Protein AF-A0A6C0B9Y9-F1 (afdb_monomer_lite)

Structure (mmCIF, N/CA/C/O backbone):
data_AF-A0A6C0B9Y9-F1
#
_entry.id   AF-A0A6C0B9Y9-F1
#
loop_
_atom_site.group_PDB
_atom_site.id
_atom_site.type_symbol
_atom_site.label_atom_id
_atom_site.label_alt_id
_atom_site.label_comp_id
_atom_site.label_asym_id
_atom_site.label_entity_id
_atom_site.label_seq_id
_atom_site.pdbx_PDB_ins_code
_atom_site.Cartn_x
_atom_site.Cartn_y
_atom_site.Cartn_z
_atom_site.occupancy
_atom_site.B_iso_or_equiv
_atom_site.auth_seq_id
_atom_site.auth_comp_id
_atom_site.auth_asym_id
_atom_site.auth_atom_id
_atom_site.pdbx_PDB_model_num
ATOM 1 N N . MET A 1 1 ? 3.090 -4.759 -43.977 1.00 46.44 1 MET A N 1
ATOM 2 C CA . MET A 1 1 ? 3.118 -3.552 -43.111 1.00 46.44 1 MET A CA 1
ATOM 3 C C . MET A 1 1 ? 1.742 -3.167 -42.553 1.00 46.44 1 MET A C 1
ATOM 5 O O . MET A 1 1 ? 1.662 -2.972 -41.352 1.00 46.44 1 MET A O 1
ATOM 9 N N . LYS A 1 2 ? 0.651 -3.120 -43.343 1.00 38.59 2 LYS A N 1
ATOM 10 C CA . LYS A 1 2 ? -0.699 -2.761 -42.833 1.00 38.59 2 LYS A CA 1
ATOM 11 C C . LYS A 1 2 ? -1.277 -3.716 -41.767 1.00 38.59 2 LYS A C 1
ATOM 13 O O . LYS A 1 2 ? -1.860 -3.241 -40.804 1.00 38.59 2 LYS A O 1
ATOM 18 N N . GLN A 1 3 ? -1.064 -5.030 -41.892 1.00 36.31 3 GLN A N 1
ATOM 19 C CA . GLN A 1 3 ? -1.539 -6.021 -40.906 1.00 36.31 3 GLN A CA 1
ATOM 20 C C . GLN A 1 3 ? -0.874 -5.873 -39.526 1.00 36.31 3 GLN A C 1
ATOM 22 O O . GLN A 1 3 ? -1.563 -5.938 -38.517 1.00 36.31 3 GLN A O 1
ATOM 27 N N . ASN A 1 4 ? 0.436 -5.592 -39.479 1.00 40.12 4 ASN A N 1
ATOM 28 C CA . ASN A 1 4 ? 1.151 -5.373 -38.214 1.00 40.12 4 ASN A CA 1
ATOM 29 C C . ASN A 1 4 ? 0.675 -4.109 -37.486 1.00 40.12 4 ASN A C 1
ATOM 31 O O . ASN A 1 4 ? 0.558 -4.128 -36.270 1.00 40.12 4 ASN A O 1
ATOM 35 N N . ASN A 1 5 ? 0.366 -3.030 -38.213 1.00 52.06 5 ASN A N 1
ATOM 36 C CA . ASN A 1 5 ? -0.124 -1.796 -37.589 1.00 52.06 5 ASN A CA 1
ATOM 37 C C . ASN A 1 5 ? -1.531 -1.949 -36.997 1.00 52.06 5 ASN A C 1
ATOM 39 O O . ASN A 1 5 ? -1.794 -1.372 -35.947 1.00 52.06 5 ASN A O 1
ATOM 43 N N . ASN A 1 6 ? -2.414 -2.730 -37.629 1.00 56.69 6 ASN A N 1
ATOM 44 C CA . ASN A 1 6 ? -3.740 -3.007 -37.068 1.00 56.69 6 ASN A CA 1
ATOM 45 C C . ASN A 1 6 ? -3.656 -3.875 -35.808 1.00 56.69 6 ASN A C 1
ATOM 47 O O . ASN A 1 6 ? -4.303 -3.549 -34.823 1.00 56.69 6 ASN A O 1
ATOM 51 N N . LEU A 1 7 ? -2.797 -4.902 -35.810 1.00 50.31 7 LEU A N 1
ATOM 52 C CA . LEU A 1 7 ? -2.559 -5.749 -34.635 1.00 50.31 7 LEU A CA 1
ATOM 53 C C . LEU A 1 7 ? -1.962 -4.961 -33.458 1.00 50.31 7 LEU A C 1
ATOM 55 O O . LEU A 1 7 ? -2.333 -5.192 -32.314 1.00 50.31 7 LEU A O 1
ATOM 59 N N . ILE A 1 8 ? -1.060 -4.010 -33.732 1.00 59.19 8 ILE A N 1
ATOM 60 C CA . ILE A 1 8 ? -0.499 -3.121 -32.704 1.00 59.19 8 ILE A CA 1
ATOM 61 C C . ILE A 1 8 ? -1.584 -2.191 -32.143 1.00 59.19 8 ILE A C 1
ATOM 63 O O . ILE A 1 8 ? -1.677 -2.039 -30.933 1.00 59.19 8 ILE A O 1
ATOM 67 N N . LEU A 1 9 ? -2.429 -1.597 -32.991 1.00 68.88 9 LEU A N 1
ATOM 68 C CA . LEU A 1 9 ? -3.513 -0.712 -32.544 1.00 68.88 9 LEU A CA 1
ATOM 69 C C . LEU A 1 9 ? -4.595 -1.449 -31.738 1.00 68.88 9 LEU A C 1
ATOM 71 O O . LEU A 1 9 ? -5.119 -0.881 -30.782 1.00 68.88 9 LEU A O 1
ATOM 75 N N . GLU A 1 10 ? -4.917 -2.693 -32.103 1.00 69.56 10 GLU A N 1
ATOM 76 C CA . GLU A 1 10 ? -5.816 -3.556 -31.327 1.00 69.56 10 GLU A CA 1
ATOM 77 C C . GLU A 1 10 ? -5.219 -3.909 -29.964 1.00 69.56 10 GLU A C 1
ATOM 79 O O . GLU A 1 10 ? -5.894 -3.743 -28.952 1.00 69.56 10 GLU A O 1
ATOM 84 N N . ASP A 1 11 ? -3.946 -4.311 -29.907 1.00 70.06 11 ASP A N 1
ATOM 85 C CA . ASP A 1 11 ? -3.265 -4.620 -28.643 1.00 70.06 11 ASP A CA 1
ATOM 86 C C . ASP A 1 11 ? -3.161 -3.387 -27.730 1.00 70.06 11 ASP A C 1
ATOM 88 O O . ASP A 1 11 ? -3.379 -3.473 -26.521 1.00 70.06 11 ASP A O 1
ATOM 92 N N . GLU A 1 12 ? -2.878 -2.208 -28.289 1.00 79.44 12 GLU A N 1
ATOM 93 C CA . GLU A 1 12 ? -2.824 -0.970 -27.511 1.00 79.44 12 GLU A CA 1
ATOM 94 C C . GLU A 1 12 ? -4.194 -0.545 -26.985 1.00 79.44 12 GLU A C 1
ATOM 96 O O . GLU A 1 12 ? -4.280 -0.120 -25.833 1.00 79.44 12 GLU A O 1
ATOM 101 N N . TYR A 1 13 ? -5.258 -0.689 -27.782 1.00 81.31 13 TYR A N 1
ATOM 102 C CA . TYR A 1 13 ? -6.621 -0.419 -27.331 1.00 81.31 13 TYR A CA 1
ATOM 103 C C . TYR A 1 13 ? -7.064 -1.410 -26.255 1.00 81.31 13 TYR A C 1
ATOM 105 O O . TYR A 1 13 ? -7.607 -1.013 -25.220 1.00 81.31 13 TYR A O 1
ATOM 113 N N . GLU A 1 14 ? -6.815 -2.703 -26.460 1.00 75.00 14 GLU A N 1
ATOM 114 C CA . GLU A 1 14 ? -7.195 -3.739 -25.505 1.00 75.00 14 GLU A CA 1
ATOM 115 C C . GLU A 1 14 ? -6.500 -3.534 -24.167 1.00 75.00 14 GLU A C 1
ATOM 117 O O . GLU A 1 14 ? -7.151 -3.512 -23.116 1.00 75.00 14 GLU A O 1
ATOM 122 N N . ASN A 1 15 ? -5.210 -3.223 -24.213 1.00 75.75 15 ASN A N 1
ATOM 123 C CA . ASN A 1 15 ? -4.443 -2.931 -23.021 1.00 75.75 15 ASN A CA 1
ATOM 124 C C . ASN A 1 15 ? -4.579 -1.481 -22.555 1.00 75.75 15 ASN A C 1
ATOM 126 O O . ASN A 1 15 ? -3.917 -1.124 -21.599 1.00 75.75 15 ASN A O 1
ATOM 130 N N . PHE A 1 16 ? -5.411 -0.620 -23.134 1.00 83.38 16 PHE A N 1
ATOM 131 C CA . PHE A 1 16 ? -5.501 0.767 -22.679 1.00 83.38 16 PHE A CA 1
ATOM 132 C C . PHE A 1 16 ? -6.160 0.887 -21.289 1.00 83.38 16 PHE A C 1
ATOM 134 O O . PHE A 1 16 ? -7.351 0.599 -21.115 1.00 83.38 16 PHE A O 1
ATOM 141 N N . ASP A 1 17 ? -5.406 1.361 -20.290 1.00 78.94 17 ASP A N 1
ATOM 142 C CA . ASP A 1 17 ? -5.898 1.679 -18.944 1.00 78.94 17 ASP A CA 1
ATOM 143 C C . ASP A 1 17 ? -6.570 3.059 -18.916 1.00 78.94 17 ASP A C 1
ATOM 145 O O . ASP A 1 17 ? -6.088 4.043 -18.349 1.00 78.94 17 ASP A O 1
ATOM 149 N N . TRP A 1 18 ? -7.718 3.119 -19.580 1.00 84.94 18 TRP A N 1
ATOM 150 C CA . TRP A 1 18 ? -8.498 4.334 -19.784 1.00 84.94 18 TRP A CA 1
ATOM 151 C C . TRP A 1 18 ? -8.949 5.022 -18.490 1.00 84.94 18 TRP A C 1
ATOM 153 O O . TRP A 1 18 ? -9.020 6.247 -18.441 1.00 84.94 18 TRP A O 1
ATOM 163 N N . ASN A 1 19 ? -9.229 4.252 -17.433 1.00 76.25 19 ASN A N 1
ATOM 164 C CA . ASN A 1 19 ? -9.606 4.812 -16.135 1.00 76.25 19 ASN A CA 1
ATOM 165 C C . ASN A 1 19 ? -8.453 5.636 -15.569 1.00 76.25 19 ASN A C 1
ATOM 167 O O . ASN A 1 19 ? -8.661 6.734 -15.060 1.00 76.25 19 ASN A O 1
ATOM 171 N N . TYR A 1 20 ? -7.230 5.116 -15.686 1.00 75.69 20 TYR A N 1
ATOM 172 C CA . TYR A 1 20 ? -6.057 5.844 -15.245 1.00 75.69 20 TYR A CA 1
ATOM 173 C C . TYR A 1 20 ? -5.785 7.060 -16.127 1.00 75.69 20 TYR A C 1
ATOM 175 O O . TYR A 1 20 ? -5.494 8.131 -15.612 1.00 75.69 20 TYR A O 1
ATOM 183 N N . TYR A 1 21 ? -5.977 6.924 -17.440 1.00 84.88 21 TYR A N 1
ATOM 184 C CA . TYR A 1 21 ? -5.868 8.042 -18.372 1.00 84.88 21 TYR A CA 1
ATOM 185 C C . TYR A 1 21 ? -6.771 9.226 -18.007 1.00 84.88 21 TYR A C 1
ATOM 187 O O . TYR A 1 21 ? -6.296 10.358 -17.949 1.00 84.88 21 TYR A O 1
ATOM 195 N N . ILE A 1 22 ? -8.050 8.973 -17.717 1.00 84.25 22 ILE A N 1
ATOM 196 C CA . ILE A 1 22 ? -9.000 10.025 -17.330 1.00 84.25 22 ILE A CA 1
ATOM 197 C C . ILE A 1 22 ? -8.629 10.627 -15.972 1.00 84.25 22 ILE A C 1
ATOM 199 O O . ILE A 1 22 ? -8.600 11.846 -15.840 1.00 84.25 22 ILE A O 1
ATOM 203 N N . ASN A 1 23 ? -8.318 9.791 -14.978 1.00 73.94 23 ASN A N 1
ATOM 204 C CA . ASN A 1 23 ? -8.024 10.260 -13.621 1.00 73.94 23 ASN A CA 1
ATOM 205 C C . ASN A 1 23 ? -6.690 11.014 -13.527 1.00 73.94 23 ASN A C 1
ATOM 207 O O . ASN A 1 23 ? -6.535 11.892 -12.688 1.00 73.94 23 ASN A O 1
ATOM 211 N N . TYR A 1 24 ? -5.713 10.666 -14.367 1.00 79.00 24 TYR A N 1
ATOM 212 C CA . TYR A 1 24 ? -4.419 11.344 -14.402 1.00 79.00 24 TYR A CA 1
ATOM 213 C C . TYR A 1 24 ? -4.537 12.752 -14.999 1.00 79.00 24 TYR A C 1
ATOM 215 O O . TYR A 1 24 ? -3.861 13.684 -14.562 1.00 79.00 24 TYR A O 1
ATOM 223 N N . TYR A 1 25 ? -5.399 12.921 -16.002 1.00 83.69 25 TYR A N 1
ATOM 224 C CA . TYR A 1 25 ? -5.599 14.190 -16.684 1.00 83.69 25 TYR A CA 1
ATOM 225 C C . TYR A 1 25 ? -6.927 14.838 -16.277 1.00 83.69 25 TYR A C 1
ATOM 227 O O . TYR A 1 25 ? -7.951 14.663 -16.935 1.00 83.69 25 TYR A O 1
ATOM 235 N N . ASN A 1 26 ? -6.886 15.663 -15.227 1.00 77.75 26 ASN A N 1
ATOM 236 C CA . ASN A 1 26 ? -8.058 16.332 -14.638 1.00 77.75 26 ASN A CA 1
ATOM 237 C C . ASN A 1 26 ? -8.887 17.195 -15.613 1.00 77.75 26 ASN A C 1
ATOM 239 O O . ASN A 1 26 ? -10.005 17.588 -15.286 1.00 77.75 26 ASN A O 1
ATOM 243 N N . ASP A 1 27 ? -8.361 17.548 -16.789 1.00 83.19 27 ASP A N 1
ATOM 244 C CA . ASP A 1 27 ? -9.123 18.258 -17.820 1.00 83.19 27 ASP A CA 1
ATOM 245 C C . ASP A 1 27 ? -10.054 17.337 -18.625 1.00 83.19 27 ASP A C 1
ATOM 247 O O . ASP A 1 27 ? -10.984 17.827 -19.263 1.00 83.19 27 ASP A O 1
ATOM 251 N N . LEU A 1 28 ? -9.833 16.020 -18.599 1.00 83.19 28 LEU A N 1
ATOM 252 C CA . LEU A 1 28 ? -10.626 15.047 -19.354 1.00 83.19 28 LEU A CA 1
ATOM 253 C C . LEU A 1 28 ? -11.964 14.745 -18.690 1.00 83.19 28 LEU A C 1
ATOM 255 O O . LEU A 1 28 ? -12.968 14.622 -19.389 1.00 83.19 28 LEU A O 1
ATOM 259 N N . SER A 1 29 ? -12.005 14.717 -17.356 1.00 69.62 29 SER A N 1
ATOM 260 C CA . SER A 1 29 ? -13.254 14.562 -16.600 1.00 69.62 29 SER A CA 1
ATOM 261 C C . SER A 1 29 ? -14.239 15.709 -16.857 1.00 69.62 29 SER A C 1
ATOM 263 O O . SER A 1 29 ? -15.446 15.508 -16.798 1.00 69.62 29 SER A O 1
ATOM 265 N N . LYS A 1 30 ? -13.736 16.896 -17.225 1.00 69.25 30 LYS A N 1
ATOM 266 C CA . LYS A 1 30 ? -14.544 18.073 -17.591 1.00 69.25 30 LYS A CA 1
ATOM 267 C C . LYS A 1 30 ? -15.066 18.050 -19.033 1.00 69.25 30 LYS A C 1
ATOM 269 O O . LYS A 1 30 ? -15.842 18.926 -19.399 1.00 69.25 30 LYS A O 1
ATOM 274 N N . LYS A 1 31 ? -14.614 17.100 -19.859 1.00 72.88 31 LYS A N 1
ATOM 275 C CA . LYS A 1 31 ? -14.947 16.984 -21.291 1.00 72.88 31 LYS A CA 1
ATOM 276 C C . LYS A 1 31 ? -15.906 15.820 -21.591 1.00 72.88 31 LYS A C 1
ATOM 278 O O . LYS A 1 31 ? -15.940 15.363 -22.729 1.00 72.88 31 LYS A O 1
ATOM 283 N N . ASP A 1 32 ? -16.624 15.307 -20.587 1.00 75.44 32 ASP A N 1
ATOM 284 C CA . ASP A 1 32 ? -17.490 14.114 -20.691 1.00 75.44 32 ASP A CA 1
ATOM 285 C C . ASP A 1 32 ? -16.779 12.854 -21.228 1.00 75.44 32 ASP A C 1
ATOM 287 O O . ASP A 1 32 ? -17.395 11.935 -21.765 1.00 75.44 32 ASP A O 1
ATOM 291 N N . ILE A 1 33 ? -15.458 12.766 -21.052 1.00 82.62 33 ILE A N 1
ATOM 292 C CA . ILE A 1 33 ? -14.703 11.550 -21.356 1.00 82.62 33 ILE A CA 1
ATOM 293 C C . ILE A 1 33 ? -14.839 10.631 -20.145 1.00 82.62 33 ILE A C 1
ATOM 295 O O . ILE A 1 33 ? -14.174 10.837 -19.131 1.00 82.62 33 ILE A O 1
ATOM 299 N N . CYS A 1 34 ? -15.731 9.646 -20.234 1.00 80.81 34 CYS A N 1
ATOM 300 C CA . CYS A 1 34 ? -16.147 8.834 -19.088 1.00 80.81 34 CYS A CA 1
ATOM 301 C C . CYS A 1 34 ? -16.066 7.315 -19.314 1.00 80.81 34 CYS A C 1
ATOM 303 O O . CYS A 1 34 ? -16.367 6.551 -18.394 1.00 80.81 34 CYS A O 1
ATOM 305 N N . ASP A 1 35 ? -15.620 6.867 -20.491 1.00 84.00 35 ASP A N 1
ATOM 306 C CA . ASP A 1 35 ? -15.505 5.448 -20.838 1.00 84.00 35 ASP A CA 1
ATOM 307 C C . ASP A 1 35 ? -14.226 5.130 -21.641 1.00 84.00 35 ASP A C 1
ATOM 309 O O . ASP A 1 35 ? -13.494 6.017 -22.089 1.00 84.00 35 ASP A O 1
ATOM 313 N N . LYS A 1 36 ? -13.939 3.830 -21.818 1.00 87.00 36 LYS A N 1
ATOM 314 C CA . LYS A 1 36 ? -12.731 3.341 -22.508 1.00 87.00 36 LYS A CA 1
ATOM 315 C C . LYS A 1 36 ? -12.624 3.837 -23.939 1.00 87.00 36 LYS A C 1
ATOM 317 O O . LYS A 1 36 ? -11.535 4.194 -24.386 1.00 87.00 36 LYS A O 1
ATOM 322 N N . TYR A 1 37 ? -13.740 3.830 -24.655 1.00 86.88 37 TYR A N 1
ATOM 323 C CA . TYR A 1 37 ? -13.775 4.173 -26.061 1.00 86.88 37 TYR A CA 1
ATOM 324 C C . TYR A 1 37 ? -13.554 5.674 -26.245 1.00 86.88 37 TYR A C 1
ATOM 326 O O . TYR A 1 37 ? -12.665 6.069 -26.999 1.00 86.88 37 TYR A O 1
ATOM 334 N N . THR A 1 38 ? -14.287 6.516 -25.516 1.00 88.12 38 THR A N 1
ATOM 335 C CA . THR A 1 38 ? -14.137 7.977 -25.582 1.00 88.12 38 THR A CA 1
ATOM 336 C C . THR A 1 38 ? -12.747 8.423 -25.127 1.00 88.12 38 THR A C 1
ATOM 338 O O . THR A 1 38 ? -12.121 9.253 -25.792 1.00 88.12 38 THR A O 1
ATOM 341 N N . ALA A 1 39 ? -12.195 7.802 -24.082 1.00 89.31 39 ALA A N 1
ATOM 342 C CA . ALA A 1 39 ? -10.825 8.043 -23.633 1.00 89.31 39 ALA A CA 1
ATOM 343 C C . ALA A 1 39 ? -9.779 7.640 -24.679 1.00 89.31 39 ALA A C 1
ATOM 34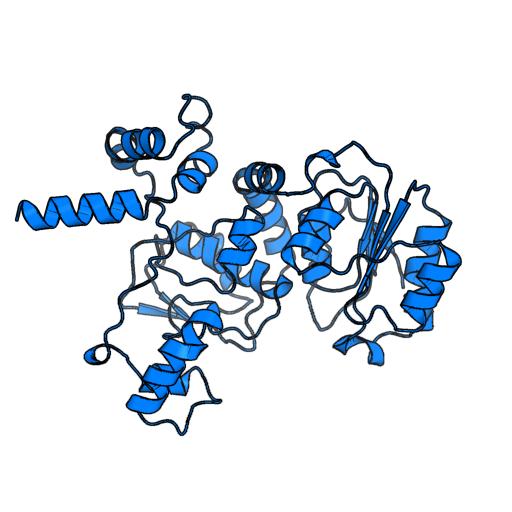5 O O . ALA A 1 39 ? -8.817 8.375 -24.907 1.00 89.31 39 ALA A O 1
ATOM 346 N N . TRP A 1 40 ? -9.973 6.502 -25.348 1.00 92.38 40 TRP A N 1
ATOM 347 C CA . TRP A 1 40 ? -9.063 6.038 -26.392 1.00 92.38 40 TRP A CA 1
ATOM 348 C C . TRP A 1 40 ? -9.098 6.955 -27.610 1.00 92.38 40 TRP A C 1
ATOM 350 O O . TRP A 1 40 ? -8.056 7.341 -28.138 1.00 92.38 40 TRP A O 1
ATOM 360 N N . GLN A 1 41 ? -10.298 7.360 -28.032 1.00 90.50 41 GLN A N 1
ATOM 361 C CA . GLN A 1 41 ? -10.478 8.321 -29.117 1.00 90.50 41 GLN A CA 1
ATOM 362 C C . GLN A 1 41 ? -9.800 9.651 -28.791 1.00 90.50 41 GLN A C 1
ATOM 364 O O . GLN A 1 41 ? -9.115 10.209 -29.651 1.00 90.50 41 GLN A O 1
ATOM 369 N N . HIS A 1 42 ? -9.945 10.133 -27.553 1.00 93.19 42 HIS A N 1
ATOM 370 C CA . HIS A 1 42 ? -9.252 11.329 -27.097 1.00 93.19 42 HIS A CA 1
ATOM 371 C C . HIS A 1 42 ? -7.733 11.151 -27.159 1.00 93.19 42 HIS A C 1
ATOM 373 O O . HIS A 1 42 ? -7.054 11.969 -27.784 1.00 93.19 42 HIS A O 1
ATOM 379 N N . TRP A 1 43 ? -7.190 10.085 -26.561 1.00 92.00 43 TRP A N 1
ATOM 380 C CA . TRP A 1 43 ? -5.750 9.832 -26.572 1.00 92.00 43 TRP A CA 1
ATOM 381 C C . TRP A 1 43 ? -5.204 9.765 -28.000 1.00 92.00 43 TRP A C 1
ATOM 383 O O . TRP A 1 43 ? -4.262 10.481 -28.333 1.00 92.00 43 TRP A O 1
ATOM 393 N N . ASN A 1 44 ? -5.838 8.986 -28.874 1.00 90.44 44 ASN A N 1
ATOM 394 C CA . ASN A 1 44 ? -5.345 8.755 -30.226 1.00 90.44 44 ASN A CA 1
ATOM 395 C C . ASN A 1 44 ? -5.407 10.019 -31.110 1.00 90.44 44 ASN A C 1
ATOM 397 O O . ASN A 1 44 ? -4.511 10.265 -31.917 1.00 90.44 44 ASN A O 1
ATOM 401 N N . LYS A 1 45 ? -6.451 10.850 -30.964 1.00 90.38 45 LYS A N 1
ATOM 402 C CA . LYS A 1 45 ? -6.667 12.031 -31.825 1.00 90.38 45 LYS A CA 1
ATOM 403 C C . LYS A 1 45 ? -5.997 13.301 -31.309 1.00 90.38 45 LYS A C 1
ATOM 405 O O . LYS A 1 45 ? -5.532 14.114 -32.115 1.00 90.38 45 LYS A O 1
ATOM 410 N N . ILE A 1 46 ? -5.997 13.477 -29.991 1.00 91.12 46 ILE A N 1
ATOM 411 C CA . ILE A 1 46 ? -5.632 14.722 -29.311 1.00 91.12 46 ILE A CA 1
ATOM 412 C C . ILE A 1 46 ? -4.471 14.457 -28.356 1.00 91.12 46 ILE A C 1
ATOM 414 O O . ILE A 1 46 ? -3.398 15.029 -28.529 1.00 91.12 46 ILE A O 1
ATOM 418 N N . GLY A 1 47 ? -4.645 13.531 -27.410 1.00 88.00 47 GLY A N 1
ATOM 419 C CA . GLY A 1 47 ? -3.684 13.297 -26.334 1.00 88.00 47 GLY A CA 1
ATOM 420 C C . GLY A 1 47 ? -2.268 13.003 -26.827 1.00 88.00 47 GLY A C 1
ATOM 421 O O . GLY A 1 47 ? -1.317 13.578 -26.313 1.00 88.00 47 GLY A O 1
ATOM 422 N N . LYS A 1 48 ? -2.115 12.193 -27.877 1.00 86.69 48 LYS A N 1
ATOM 423 C CA . LYS A 1 48 ? -0.815 11.873 -28.479 1.00 86.69 48 LYS A CA 1
ATOM 424 C C . LYS A 1 48 ? -0.102 13.110 -29.035 1.00 86.69 48 LYS A C 1
ATOM 426 O O . LYS A 1 48 ? 1.114 13.210 -28.919 1.00 86.69 48 LYS A O 1
ATOM 431 N N . LYS A 1 49 ? -0.847 14.061 -29.611 1.00 89.81 49 LYS A N 1
ATOM 432 C CA . LYS A 1 49 ? -0.306 15.331 -30.133 1.00 89.81 49 LYS A CA 1
ATOM 433 C C . LYS A 1 49 ? 0.063 16.297 -29.010 1.00 89.81 49 LYS A C 1
ATOM 435 O O . LYS A 1 49 ? 1.015 17.051 -29.147 1.00 89.81 49 LYS A O 1
ATOM 440 N N . GLU A 1 50 ? -0.669 16.236 -27.904 1.00 87.50 50 GLU A N 1
ATOM 441 C CA . GLU A 1 50 ? -0.402 17.005 -26.684 1.00 87.50 50 GLU A CA 1
ATOM 442 C C . GLU A 1 50 ? 0.716 16.393 -25.817 1.00 87.50 50 GLU A C 1
ATOM 444 O O . GLU A 1 50 ? 0.999 16.899 -24.736 1.00 87.50 50 GLU A O 1
ATOM 449 N N . GLY A 1 51 ? 1.346 15.295 -26.254 1.00 82.31 51 GLY A N 1
ATOM 450 C CA . GLY A 1 51 ? 2.400 14.618 -25.493 1.00 82.31 51 GLY A CA 1
ATOM 451 C C . GLY A 1 51 ? 1.891 13.834 -24.279 1.00 82.31 51 GLY A C 1
ATOM 452 O O . GLY A 1 51 ? 2.658 13.557 -23.360 1.00 82.31 51 GLY A O 1
ATOM 453 N N . ARG A 1 52 ? 0.603 13.469 -24.249 1.00 85.50 52 ARG A N 1
ATOM 454 C CA . ARG A 1 52 ? 0.015 12.692 -23.153 1.00 85.50 52 ARG A CA 1
ATOM 455 C C . ARG A 1 52 ? 0.443 11.228 -23.189 1.00 85.50 52 ARG A C 1
ATOM 457 O O . ARG A 1 52 ? 0.486 10.599 -24.249 1.00 85.50 52 ARG A O 1
ATOM 464 N N . TYR A 1 53 ? 0.663 10.662 -22.008 1.00 78.94 53 TYR A N 1
ATOM 465 C CA . TYR A 1 53 ? 1.056 9.270 -21.836 1.00 78.94 53 TYR A CA 1
ATOM 466 C C . TYR A 1 53 ? -0.070 8.303 -22.215 1.00 78.94 53 TYR A C 1
ATOM 468 O O . TYR A 1 53 ? -1.247 8.546 -21.932 1.00 78.94 53 TYR A O 1
ATOM 476 N N . LEU A 1 54 ? 0.317 7.190 -22.844 1.00 81.62 54 LEU A N 1
ATOM 477 C CA . LEU A 1 54 ? -0.528 6.015 -23.011 1.00 81.62 54 LEU A CA 1
ATOM 478 C C . LEU A 1 54 ? -0.347 5.110 -21.796 1.00 81.62 54 LEU A C 1
ATOM 480 O O . LEU A 1 54 ? 0.758 4.643 -21.537 1.00 81.62 54 LEU A O 1
ATOM 484 N N . PHE A 1 55 ? -1.422 4.839 -21.065 1.00 75.94 55 PHE A N 1
ATOM 485 C CA . PHE A 1 55 ? -1.360 3.944 -19.914 1.00 75.94 55 PHE A CA 1
ATOM 486 C C . PHE A 1 55 ? -1.814 2.551 -20.333 1.00 75.94 55 PHE A C 1
ATOM 488 O O . PHE A 1 55 ? -2.902 2.406 -20.888 1.00 75.94 55 PHE A O 1
ATOM 495 N N . LYS A 1 56 ? -0.978 1.535 -20.093 1.00 74.56 56 LYS A N 1
ATOM 496 C CA . LYS A 1 56 ? -1.250 0.144 -20.475 1.00 74.56 56 LYS A CA 1
ATOM 497 C C . LYS A 1 56 ? -1.569 -0.724 -19.251 1.00 74.56 56 LYS A C 1
ATOM 499 O O . LYS A 1 56 ? -0.931 -0.604 -18.207 1.00 74.56 56 LYS A O 1
ATOM 504 N N . LEU A 1 57 ? -2.539 -1.622 -19.389 1.00 59.12 57 LEU A N 1
ATOM 505 C CA . LEU A 1 57 ? -2.829 -2.721 -18.484 1.00 59.12 57 LEU A CA 1
ATOM 506 C C . LEU A 1 57 ? -1.632 -3.684 -18.490 1.00 59.12 57 LEU A C 1
ATOM 508 O O . LEU A 1 57 ? -0.995 -3.864 -19.531 1.00 59.12 57 LEU A O 1
ATOM 512 N N . PRO A 1 58 ? -1.322 -4.346 -17.362 1.00 51.66 58 PRO A N 1
ATOM 513 C CA . PRO A 1 58 ? -0.298 -5.380 -17.348 1.00 51.66 58 PRO A CA 1
ATOM 514 C C . PRO A 1 58 ? -0.713 -6.534 -18.273 1.00 51.66 58 PRO A C 1
ATOM 516 O O . PRO A 1 58 ? -1.627 -7.296 -17.955 1.00 51.66 58 PRO A O 1
ATOM 519 N N . THR A 1 59 ? -0.045 -6.671 -19.417 1.00 52.16 59 THR A N 1
ATOM 520 C CA . THR A 1 59 ? -0.257 -7.782 -20.356 1.00 52.16 59 THR A CA 1
ATOM 521 C C . THR A 1 59 ? 0.183 -9.094 -19.719 1.00 52.16 59 THR A C 1
ATOM 523 O O . THR A 1 59 ? 1.310 -9.195 -19.227 1.00 52.16 59 THR A O 1
ATOM 526 N N . ARG A 1 60 ? -0.690 -10.107 -19.736 1.00 46.97 60 ARG A N 1
ATOM 527 C CA . ARG A 1 60 ? -0.473 -11.382 -19.038 1.00 46.97 60 ARG A CA 1
ATOM 528 C C . ARG A 1 60 ? 0.343 -12.426 -19.809 1.00 46.97 60 ARG A C 1
ATOM 530 O O . ARG A 1 60 ? 0.644 -13.459 -19.228 1.00 46.97 60 ARG A O 1
ATOM 537 N N . GLU A 1 61 ? 0.764 -12.181 -21.048 1.00 52.88 61 GLU A N 1
ATOM 538 C CA . GLU A 1 61 ? 1.463 -13.196 -21.849 1.00 52.88 61 GLU A CA 1
ATOM 539 C C . GLU A 1 61 ? 2.565 -12.596 -22.727 1.00 52.88 61 GLU A C 1
ATOM 541 O O . GLU A 1 61 ? 2.304 -11.731 -23.561 1.00 52.88 61 GLU A O 1
ATOM 546 N N . LYS A 1 62 ? 3.810 -13.076 -22.557 1.00 60.12 62 LYS A N 1
ATOM 547 C CA . LYS A 1 62 ? 4.855 -12.981 -23.599 1.00 60.12 62 LYS A CA 1
ATOM 548 C C . LYS A 1 62 ? 6.078 -13.890 -23.421 1.00 60.12 62 LYS A C 1
ATOM 550 O O . LYS A 1 62 ? 7.058 -13.718 -24.147 1.00 60.12 62 LYS A O 1
ATOM 555 N N . TYR A 1 63 ? 6.063 -14.838 -22.485 1.00 63.84 63 TYR A N 1
ATOM 556 C CA . TYR A 1 63 ? 7.179 -15.772 -22.333 1.00 63.84 63 TYR A CA 1
ATOM 557 C C . TYR A 1 63 ? 6.847 -17.087 -23.027 1.00 63.84 63 TYR A C 1
ATOM 559 O O . TYR A 1 63 ? 5.792 -17.673 -22.810 1.00 63.84 63 TYR A O 1
ATOM 567 N N . THR A 1 64 ? 7.767 -17.517 -23.881 1.00 78.69 64 THR A N 1
ATOM 568 C CA . THR A 1 64 ? 7.815 -18.863 -24.464 1.00 78.69 64 THR A CA 1
ATOM 569 C C . THR A 1 64 ? 8.889 -19.646 -23.721 1.00 78.69 64 THR A C 1
ATOM 571 O O . THR A 1 64 ? 9.767 -19.030 -23.106 1.00 78.69 64 THR A O 1
ATOM 574 N N . PHE A 1 65 ? 8.843 -20.976 -23.774 1.00 78.75 65 PHE A N 1
ATOM 575 C CA . PHE A 1 65 ? 9.838 -21.815 -23.104 1.00 78.75 65 PHE A CA 1
ATOM 576 C C . PHE A 1 65 ? 11.265 -21.472 -23.564 1.00 78.75 65 PHE A C 1
ATOM 578 O O . PHE A 1 65 ? 12.205 -21.415 -22.768 1.00 78.75 65 PHE A O 1
ATOM 585 N N . GLU A 1 66 ? 11.418 -21.144 -24.847 1.00 84.81 66 GLU A N 1
ATOM 586 C CA . GLU A 1 66 ? 12.678 -20.776 -25.486 1.00 84.81 66 GLU A CA 1
ATOM 587 C C . GLU A 1 66 ? 13.228 -19.447 -24.954 1.00 84.81 66 GLU A C 1
ATOM 589 O O . GLU A 1 66 ? 14.437 -19.323 -24.766 1.00 84.81 66 GLU A O 1
ATOM 594 N N . LYS A 1 67 ? 12.346 -18.477 -24.672 1.00 80.50 67 LYS A N 1
ATOM 595 C CA . LYS A 1 67 ? 12.693 -17.127 -24.185 1.00 80.50 67 LYS A CA 1
ATOM 596 C C . LYS A 1 67 ? 12.719 -17.010 -22.659 1.00 80.50 67 LYS A C 1
ATOM 598 O O . LYS A 1 67 ? 12.926 -15.916 -22.135 1.00 80.50 67 LYS A O 1
ATOM 603 N N . PHE A 1 68 ? 12.459 -18.099 -21.945 1.00 84.00 68 PHE A N 1
ATOM 604 C CA . PHE A 1 68 ? 12.501 -18.130 -20.491 1.00 84.00 68 PHE A CA 1
ATOM 605 C C . PHE A 1 68 ? 13.950 -18.201 -20.004 1.00 84.00 68 PHE A C 1
ATOM 607 O O . PHE A 1 68 ? 14.607 -19.241 -20.108 1.00 84.00 68 PHE A O 1
ATOM 614 N N . ASP A 1 69 ? 14.439 -17.086 -19.463 1.00 86.06 69 ASP A N 1
ATOM 615 C CA . ASP A 1 69 ? 15.721 -17.024 -18.766 1.00 86.06 69 ASP A CA 1
ATOM 616 C C . ASP A 1 69 ? 15.600 -17.688 -17.385 1.00 86.06 69 ASP A C 1
ATOM 618 O O . ASP A 1 69 ? 15.391 -17.048 -16.351 1.00 86.06 69 ASP A O 1
ATOM 622 N N . TRP A 1 70 ? 15.675 -19.018 -17.399 1.00 90.25 70 TRP A N 1
ATOM 623 C CA . TRP A 1 70 ? 15.536 -19.840 -16.204 1.00 90.25 70 TRP A CA 1
ATOM 624 C C . TRP A 1 70 ? 16.669 -19.607 -15.202 1.00 90.25 70 TRP A C 1
ATOM 626 O O . TRP A 1 70 ? 16.416 -19.701 -14.007 1.00 90.25 70 TRP A O 1
ATOM 636 N N . ILE A 1 71 ? 17.877 -19.261 -15.667 1.00 90.25 71 ILE A N 1
ATOM 637 C CA . ILE A 1 71 ? 19.031 -18.995 -14.798 1.00 90.25 71 ILE A CA 1
ATOM 638 C C . ILE A 1 71 ? 18.748 -17.754 -13.958 1.00 90.25 71 ILE A C 1
ATOM 640 O O . ILE A 1 71 ? 18.846 -17.810 -12.730 1.00 90.25 71 ILE A O 1
ATOM 644 N N . SER A 1 72 ? 18.326 -16.654 -14.590 1.00 87.81 72 SER A N 1
ATOM 645 C CA . SER A 1 72 ? 17.888 -15.461 -13.858 1.00 87.81 72 SER A CA 1
ATOM 646 C C . SER A 1 72 ? 16.742 -15.783 -12.906 1.00 87.81 72 SER A C 1
ATOM 648 O O . SER A 1 72 ? 16.774 -15.368 -11.748 1.00 87.81 72 SER A O 1
ATOM 650 N N . TYR A 1 73 ? 15.754 -16.567 -13.349 1.00 90.31 73 TYR A N 1
ATOM 651 C CA . TYR A 1 73 ? 14.616 -16.937 -12.511 1.00 90.31 73 TYR A CA 1
ATOM 652 C C . TYR A 1 73 ? 15.033 -17.671 -11.228 1.00 90.31 73 TYR A C 1
ATOM 654 O O . TYR A 1 73 ? 14.647 -17.232 -10.144 1.00 90.31 73 TYR A O 1
ATOM 662 N N . ILE A 1 74 ? 15.847 -18.728 -11.314 1.00 91.81 74 ILE A N 1
ATOM 663 C CA . ILE A 1 74 ? 16.301 -19.475 -10.126 1.00 91.81 74 ILE A CA 1
ATOM 664 C C . ILE A 1 74 ? 17.296 -18.672 -9.273 1.00 91.81 74 ILE A C 1
ATOM 666 O O . ILE A 1 74 ? 17.335 -18.823 -8.060 1.00 91.81 74 ILE A O 1
ATOM 670 N N . THR A 1 75 ? 18.062 -17.760 -9.881 1.00 88.62 75 THR A N 1
ATOM 671 C CA . THR A 1 75 ? 19.006 -16.887 -9.156 1.00 88.62 75 THR A CA 1
ATOM 672 C C . THR A 1 75 ? 18.279 -15.812 -8.345 1.00 88.62 75 THR A C 1
ATOM 674 O O . THR A 1 75 ? 18.772 -15.325 -7.327 1.00 88.62 75 THR A O 1
ATOM 677 N N . ILE A 1 76 ? 17.110 -15.372 -8.815 1.00 88.19 76 ILE A N 1
ATOM 678 C CA . ILE A 1 76 ? 16.272 -14.405 -8.098 1.00 88.19 76 ILE A CA 1
ATOM 679 C C . ILE A 1 76 ? 15.432 -15.103 -7.021 1.00 88.19 76 ILE A C 1
ATOM 681 O O . ILE A 1 76 ? 15.185 -14.521 -5.965 1.00 88.19 76 ILE A O 1
ATOM 685 N N . ASN A 1 77 ? 14.997 -16.332 -7.287 1.00 89.44 77 ASN A N 1
ATOM 686 C CA . ASN A 1 77 ? 14.168 -17.134 -6.397 1.00 89.44 77 ASN A CA 1
ATOM 687 C C . ASN A 1 77 ? 15.033 -18.245 -5.788 1.00 89.44 77 ASN A C 1
ATOM 689 O O . ASN A 1 77 ? 15.031 -19.370 -6.275 1.00 89.44 77 ASN A O 1
ATOM 693 N N . ASP A 1 78 ? 15.809 -17.878 -4.765 1.00 87.56 78 ASP A N 1
ATOM 694 C CA . ASP A 1 78 ? 16.818 -18.722 -4.100 1.00 87.56 78 ASP A CA 1
ATOM 695 C C . ASP A 1 78 ? 16.294 -20.089 -3.626 1.00 87.56 78 ASP A C 1
ATOM 697 O O . ASP A 1 78 ? 17.038 -21.068 -3.633 1.00 87.56 78 ASP A O 1
ATOM 701 N N . ASP A 1 79 ? 15.007 -20.185 -3.296 1.00 91.75 79 ASP A N 1
ATOM 702 C CA . ASP A 1 79 ? 14.310 -21.427 -2.964 1.00 91.75 79 ASP A CA 1
ATOM 703 C C . ASP A 1 79 ? 14.259 -22.441 -4.124 1.00 91.75 79 ASP A C 1
ATOM 705 O O . ASP A 1 79 ? 14.004 -23.623 -3.903 1.00 91.75 79 ASP A O 1
ATOM 709 N N . LEU A 1 80 ? 14.545 -22.002 -5.352 1.00 92.75 80 LEU A N 1
ATOM 710 C CA . LEU A 1 80 ? 14.484 -22.791 -6.584 1.00 92.75 80 LEU A CA 1
ATOM 711 C C . LEU A 1 80 ? 15.870 -23.093 -7.178 1.00 92.75 80 LEU A C 1
ATOM 713 O O . LEU A 1 80 ? 15.950 -23.615 -8.289 1.00 92.75 80 LEU A O 1
ATOM 717 N N . ILE A 1 81 ? 16.963 -22.769 -6.475 1.00 91.94 81 ILE A N 1
ATOM 718 C CA . ILE A 1 81 ? 18.330 -22.751 -7.035 1.00 91.94 81 ILE A CA 1
ATOM 719 C C . ILE A 1 81 ? 18.802 -24.085 -7.639 1.00 91.94 81 ILE A C 1
ATOM 721 O O . ILE A 1 81 ? 19.681 -24.099 -8.495 1.00 91.94 81 ILE A O 1
ATOM 725 N N . ASN A 1 82 ? 18.196 -25.202 -7.232 1.00 92.00 82 ASN A N 1
ATOM 726 C CA . ASN A 1 82 ? 18.551 -26.546 -7.693 1.00 92.00 82 ASN A CA 1
ATOM 727 C C . ASN A 1 82 ? 17.654 -27.076 -8.828 1.00 92.00 82 ASN A C 1
ATOM 729 O O . ASN A 1 82 ? 17.765 -28.246 -9.185 1.00 92.00 82 ASN A O 1
ATOM 733 N N . MET A 1 83 ? 16.752 -26.258 -9.381 1.00 95.81 83 MET A N 1
ATOM 734 C CA . MET A 1 83 ? 15.859 -26.678 -10.465 1.00 95.81 83 MET A CA 1
ATOM 735 C C . MET A 1 83 ? 16.552 -26.658 -11.830 1.00 95.81 83 MET A C 1
ATOM 737 O O . MET A 1 83 ? 17.272 -25.723 -12.181 1.00 95.81 83 MET A O 1
ATOM 741 N N . THR A 1 84 ? 16.253 -27.659 -12.652 1.00 95.94 84 THR A N 1
ATOM 742 C CA . THR A 1 84 ? 16.552 -27.648 -14.087 1.00 95.94 84 THR A CA 1
ATOM 743 C C . THR A 1 84 ? 15.687 -26.620 -14.823 1.00 95.94 84 THR A C 1
ATOM 745 O O . THR A 1 84 ? 14.657 -26.162 -14.328 1.00 95.94 84 THR A O 1
ATOM 748 N N . ARG A 1 85 ? 16.044 -26.296 -16.073 1.00 94.19 85 ARG A N 1
ATOM 749 C CA . ARG A 1 85 ? 15.243 -25.403 -16.933 1.00 94.19 85 ARG A CA 1
ATOM 750 C C . ARG A 1 85 ? 13.777 -25.839 -17.064 1.00 94.19 85 ARG A C 1
ATOM 752 O O . ARG A 1 85 ? 12.892 -24.986 -17.025 1.00 94.19 85 ARG A O 1
ATOM 759 N N . ASN A 1 86 ? 13.527 -27.139 -17.247 1.00 94.38 86 ASN A N 1
ATOM 760 C CA . ASN A 1 86 ? 12.173 -27.681 -17.403 1.00 94.38 86 ASN A CA 1
ATOM 761 C C . ASN A 1 86 ? 11.365 -27.513 -16.112 1.00 94.38 86 ASN A C 1
ATOM 763 O O . ASN A 1 86 ? 10.245 -27.011 -16.150 1.00 94.38 86 ASN A O 1
ATOM 767 N N . GLU A 1 87 ? 11.959 -27.860 -14.970 1.00 96.62 87 GLU A N 1
ATOM 768 C CA . GLU A 1 87 ? 11.323 -27.716 -13.657 1.00 96.62 87 GLU A CA 1
ATOM 769 C C . GLU A 1 87 ? 11.051 -26.248 -13.324 1.00 96.62 87 GLU A C 1
ATOM 771 O O . GLU A 1 87 ? 9.951 -25.909 -12.896 1.00 96.62 87 GLU A O 1
ATOM 776 N N . ALA A 1 88 ? 12.011 -25.360 -13.592 1.00 93.69 88 ALA A N 1
ATOM 777 C CA . ALA A 1 88 ? 11.869 -23.925 -13.378 1.00 93.69 88 ALA A CA 1
ATOM 778 C C . ALA A 1 88 ? 10.742 -23.320 -14.235 1.00 93.69 88 ALA A C 1
ATOM 780 O O . ALA A 1 88 ? 9.969 -22.491 -13.750 1.00 93.69 88 ALA A O 1
ATOM 781 N N . TRP A 1 89 ? 10.616 -23.745 -15.496 1.00 90.94 89 TRP A N 1
ATOM 782 C CA . TRP A 1 89 ? 9.527 -23.319 -16.378 1.00 90.94 89 TRP A CA 1
ATOM 783 C C . TRP A 1 89 ? 8.164 -23.805 -15.893 1.00 90.94 89 TRP A C 1
ATOM 785 O O . TRP A 1 89 ? 7.211 -23.023 -15.816 1.00 90.94 89 TRP A O 1
ATOM 795 N N . ASP A 1 90 ? 8.072 -25.088 -15.545 1.00 91.75 90 ASP A N 1
ATOM 796 C CA . ASP A 1 90 ? 6.842 -25.684 -15.040 1.00 91.75 90 ASP A CA 1
ATOM 797 C C . ASP A 1 90 ? 6.419 -25.040 -13.720 1.00 91.75 90 ASP A C 1
ATOM 799 O O . ASP A 1 90 ? 5.244 -24.706 -13.549 1.00 91.75 90 ASP A O 1
ATOM 803 N N . HIS A 1 91 ? 7.373 -24.792 -12.822 1.00 94.12 91 HIS A N 1
ATOM 804 C CA . HIS A 1 91 ? 7.146 -24.059 -11.585 1.00 94.12 91 HIS A CA 1
ATOM 805 C C . HIS A 1 91 ? 6.637 -22.644 -11.865 1.00 94.12 91 HIS A C 1
ATOM 807 O O . HIS A 1 91 ? 5.611 -22.232 -11.319 1.00 94.12 91 HIS A O 1
ATOM 813 N N . TRP A 1 92 ? 7.309 -21.893 -12.744 1.00 89.06 92 TRP A N 1
ATOM 814 C CA . TRP A 1 92 ? 6.910 -20.525 -13.060 1.00 89.06 92 TRP A CA 1
ATOM 815 C C . TRP A 1 92 ? 5.476 -20.457 -13.603 1.00 89.06 92 TRP A C 1
ATOM 817 O O . TRP A 1 92 ? 4.683 -19.630 -13.149 1.00 89.06 92 TRP A O 1
ATOM 827 N N . ARG A 1 93 ? 5.109 -21.367 -14.510 1.00 85.19 93 ARG A N 1
ATOM 828 C CA . ARG A 1 93 ? 3.756 -21.440 -15.079 1.00 85.19 93 ARG A CA 1
ATOM 829 C C . ARG A 1 93 ? 2.690 -21.837 -14.064 1.00 85.19 93 ARG A C 1
ATOM 831 O O . ARG A 1 93 ? 1.616 -21.242 -14.070 1.00 85.19 93 ARG A O 1
ATOM 838 N N . LYS A 1 94 ? 2.960 -22.854 -13.240 1.00 86.12 94 LYS A N 1
ATOM 839 C CA . LYS A 1 94 ? 1.979 -23.412 -12.292 1.00 86.12 94 LYS A CA 1
ATOM 840 C C . LYS A 1 94 ? 1.815 -22.547 -11.04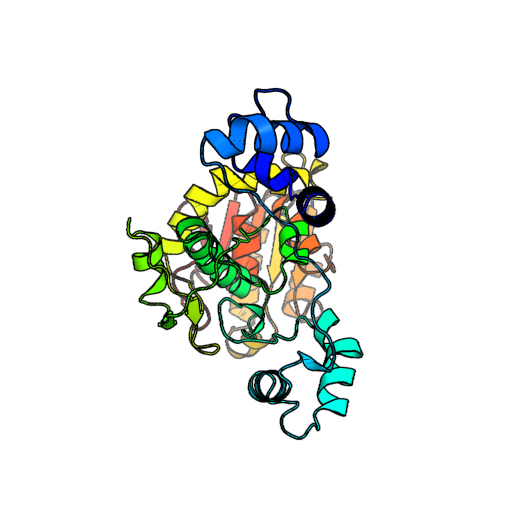3 1.00 86.12 94 LYS A C 1
ATOM 842 O O . LYS A 1 94 ? 0.699 -22.396 -10.560 1.00 86.12 94 LYS A O 1
ATOM 847 N N . HIS A 1 95 ? 2.910 -21.975 -10.549 1.00 86.94 95 HIS A N 1
ATOM 848 C CA . HIS A 1 95 ? 2.971 -21.297 -9.253 1.00 86.94 95 HIS A CA 1
ATOM 849 C C . HIS A 1 95 ? 3.511 -19.873 -9.373 1.00 86.94 95 HIS A C 1
ATOM 851 O O . HIS A 1 95 ? 2.928 -18.931 -8.831 1.00 86.94 95 HIS A O 1
ATOM 857 N N . GLY A 1 96 ? 4.586 -19.681 -10.143 1.00 85.25 96 GLY A N 1
ATOM 858 C CA . GLY A 1 96 ? 5.291 -18.403 -10.197 1.00 85.25 96 GLY A CA 1
ATOM 859 C C . GLY A 1 96 ? 4.426 -17.220 -10.632 1.00 85.25 96 GLY A C 1
ATOM 860 O O . GLY A 1 96 ? 4.517 -16.150 -10.035 1.00 85.25 96 GLY A O 1
ATOM 861 N N . ILE A 1 97 ? 3.535 -17.399 -11.609 1.00 77.19 97 ILE A N 1
ATOM 862 C CA . ILE A 1 97 ? 2.619 -16.338 -12.061 1.00 77.19 97 ILE A CA 1
ATOM 863 C C . ILE A 1 97 ? 1.644 -15.922 -10.947 1.00 77.19 97 ILE A C 1
ATOM 865 O O . ILE A 1 97 ? 1.442 -14.726 -10.729 1.00 77.19 97 ILE A O 1
ATOM 869 N N . SER A 1 98 ? 1.036 -16.878 -10.237 1.00 76.12 98 SER A N 1
ATOM 870 C CA . SER A 1 98 ? 0.096 -16.587 -9.142 1.00 76.12 98 SER A CA 1
ATOM 871 C C . SER A 1 98 ? 0.786 -16.002 -7.911 1.00 76.12 98 SER A C 1
ATOM 873 O O . SER A 1 98 ? 0.218 -15.147 -7.235 1.00 76.12 98 SER A O 1
ATOM 875 N N . GLU A 1 99 ? 2.027 -16.407 -7.658 1.00 81.44 99 GLU A N 1
ATOM 876 C CA . GLU A 1 99 ? 2.851 -15.913 -6.551 1.00 81.44 99 GLU A CA 1
ATOM 877 C C . GLU A 1 99 ? 3.509 -14.554 -6.843 1.00 81.44 99 GLU A C 1
ATOM 879 O O . GLU A 1 99 ? 4.106 -13.947 -5.955 1.00 81.44 99 GLU A O 1
ATOM 884 N N . ASN A 1 100 ? 3.375 -14.036 -8.069 1.00 80.88 100 ASN A N 1
ATOM 885 C CA . ASN A 1 100 ? 4.092 -12.857 -8.564 1.00 80.88 100 ASN A CA 1
ATOM 886 C C . ASN A 1 100 ? 5.622 -13.027 -8.500 1.00 80.88 100 ASN A C 1
ATOM 888 O O . ASN A 1 100 ? 6.340 -12.091 -8.145 1.00 80.88 100 ASN A O 1
ATOM 892 N N . ARG A 1 101 ? 6.134 -14.218 -8.836 1.00 85.06 101 ARG A N 1
ATOM 893 C CA . ARG A 1 101 ? 7.572 -14.490 -8.888 1.00 85.06 101 ARG A CA 1
ATOM 894 C C . ARG A 1 101 ? 8.219 -13.687 -10.030 1.00 85.06 101 ARG A C 1
ATOM 896 O O . ARG A 1 101 ? 7.791 -13.804 -11.182 1.00 85.06 101 ARG A O 1
ATOM 903 N N . PRO A 1 102 ? 9.236 -12.866 -9.735 1.00 88.06 102 PRO A N 1
ATOM 904 C CA . PRO A 1 102 ? 9.924 -12.041 -10.724 1.00 88.06 102 PRO A CA 1
ATOM 905 C C . PRO A 1 102 ? 10.772 -12.882 -11.686 1.00 88.06 102 PRO A C 1
ATOM 907 O O . PRO A 1 102 ? 11.386 -13.869 -11.287 1.00 88.06 102 PRO A O 1
ATOM 910 N N . LEU A 1 103 ? 10.864 -12.425 -12.937 1.00 86.12 103 LEU A N 1
ATOM 911 C CA . LEU A 1 103 ? 11.765 -12.973 -13.962 1.00 86.12 103 LEU A CA 1
ATOM 912 C C . LEU A 1 103 ? 13.028 -12.127 -14.176 1.00 86.12 103 LEU A C 1
ATOM 914 O O . LEU A 1 103 ? 13.941 -12.541 -14.876 1.00 86.12 103 LEU A O 1
ATOM 918 N N . SER A 1 104 ? 13.066 -10.923 -13.606 1.00 86.25 104 SER A N 1
ATOM 919 C CA . SER A 1 104 ? 14.191 -9.994 -13.705 1.00 86.25 104 SER A CA 1
ATOM 920 C C . SER A 1 104 ? 14.255 -9.113 -12.461 1.00 86.25 104 SER A C 1
ATOM 922 O O . SER A 1 104 ? 13.216 -8.833 -11.854 1.00 86.25 104 SER A O 1
ATOM 924 N N . ARG A 1 105 ? 15.468 -8.678 -12.098 1.00 88.56 105 ARG A N 1
ATOM 925 C CA . ARG A 1 105 ? 15.722 -7.674 -11.047 1.00 88.56 105 ARG A CA 1
ATOM 926 C C . ARG A 1 105 ? 15.556 -6.239 -11.542 1.00 88.56 105 ARG A C 1
ATOM 928 O O . ARG A 1 105 ? 15.396 -5.326 -10.739 1.00 88.56 105 ARG A O 1
ATOM 935 N N . ILE A 1 106 ? 15.573 -6.053 -12.855 1.00 91.00 106 ILE A N 1
ATOM 936 C CA . ILE A 1 106 ? 15.470 -4.751 -13.499 1.00 91.00 106 ILE A CA 1
ATOM 937 C C . ILE A 1 106 ? 14.022 -4.280 -13.461 1.00 91.00 106 ILE A C 1
ATOM 939 O O . ILE A 1 106 ? 13.122 -5.006 -13.886 1.00 91.00 106 ILE A O 1
ATOM 943 N N . ASN A 1 107 ? 13.810 -3.040 -13.015 1.00 93.38 107 ASN A N 1
ATOM 944 C CA . ASN A 1 107 ? 12.520 -2.359 -13.080 1.00 93.38 107 ASN A CA 1
ATOM 945 C C . ASN A 1 107 ? 11.382 -3.178 -12.447 1.00 93.38 107 ASN A C 1
ATOM 947 O O . ASN A 1 107 ? 10.262 -3.213 -12.958 1.00 93.38 107 ASN A O 1
ATOM 951 N N . ASN A 1 108 ? 11.666 -3.893 -11.360 1.00 93.19 108 ASN A N 1
ATOM 952 C CA . ASN A 1 108 ? 10.743 -4.894 -10.850 1.00 93.19 108 ASN A CA 1
ATOM 953 C C . ASN A 1 108 ? 10.699 -4.894 -9.327 1.00 93.19 108 ASN A C 1
ATOM 955 O O . ASN A 1 108 ? 11.661 -5.302 -8.691 1.00 93.19 108 ASN A O 1
ATOM 959 N N . THR A 1 109 ? 9.572 -4.503 -8.736 1.00 94.50 109 THR A N 1
ATOM 960 C CA . THR A 1 109 ? 9.396 -4.554 -7.276 1.00 94.50 109 THR A CA 1
ATOM 961 C C . THR A 1 109 ? 8.940 -5.934 -6.789 1.00 94.50 109 THR A C 1
ATOM 963 O O . THR A 1 109 ? 8.957 -6.197 -5.586 1.00 94.50 109 THR A O 1
ATOM 966 N N . CYS A 1 110 ? 8.595 -6.865 -7.694 1.00 91.25 110 CYS A N 1
ATOM 967 C CA . CYS A 1 110 ? 8.231 -8.246 -7.346 1.00 91.25 110 CYS A CA 1
ATOM 968 C C . CYS A 1 110 ? 9.365 -9.019 -6.657 1.00 91.25 110 CYS A C 1
ATOM 970 O O . CYS A 1 110 ? 9.090 -9.966 -5.920 1.00 91.25 110 CYS A O 1
ATOM 972 N N . ILE A 1 111 ? 10.615 -8.581 -6.838 1.00 89.88 111 ILE A N 1
ATOM 973 C CA . ILE A 1 111 ? 11.794 -9.130 -6.151 1.00 89.88 111 ILE A CA 1
ATOM 974 C C . ILE A 1 111 ? 11.796 -8.872 -4.642 1.00 89.88 111 ILE A C 1
ATOM 976 O O . ILE A 1 111 ? 12.447 -9.603 -3.900 1.00 89.88 111 ILE A O 1
ATOM 980 N N . HIS A 1 112 ? 11.067 -7.863 -4.159 1.00 91.56 112 HIS A N 1
ATOM 981 C CA . HIS A 1 112 ? 11.097 -7.513 -2.747 1.00 91.56 112 HIS A CA 1
ATOM 982 C C . HIS A 1 112 ? 10.169 -8.423 -1.930 1.00 91.56 112 HIS A C 1
ATOM 984 O O . HIS A 1 112 ? 8.992 -8.611 -2.249 1.00 91.56 112 HIS A O 1
ATOM 990 N N . ARG A 1 113 ? 10.659 -8.949 -0.803 1.00 88.50 113 ARG A N 1
ATOM 991 C CA . ARG A 1 113 ? 9.898 -9.814 0.129 1.00 88.50 113 ARG A CA 1
ATOM 992 C C . ARG A 1 113 ? 9.040 -9.056 1.157 1.00 88.50 113 ARG A C 1
ATOM 994 O O . ARG A 1 113 ? 8.562 -9.637 2.124 1.00 88.50 113 ARG A O 1
ATOM 1001 N N . ALA A 1 114 ? 8.847 -7.754 0.963 1.00 90.81 114 ALA A N 1
ATOM 1002 C CA . ALA A 1 114 ? 8.135 -6.892 1.898 1.00 90.81 114 ALA A CA 1
ATOM 1003 C C . ALA A 1 114 ? 6.634 -7.226 1.965 1.00 90.81 114 ALA A C 1
ATOM 1005 O O . ALA A 1 114 ? 6.039 -7.715 1.001 1.00 90.81 114 ALA A O 1
ATOM 1006 N N . ARG A 1 115 ? 6.011 -6.914 3.110 1.00 91.75 115 ARG A N 1
ATOM 1007 C CA . ARG A 1 115 ? 4.551 -6.989 3.286 1.00 91.75 115 ARG A CA 1
ATOM 1008 C C . ARG A 1 115 ? 3.853 -5.812 2.590 1.00 91.75 115 ARG A C 1
ATOM 1010 O O . ARG A 1 115 ? 4.493 -4.843 2.184 1.00 91.75 115 ARG A O 1
ATOM 1017 N N . PHE A 1 116 ? 2.528 -5.899 2.477 1.00 95.06 116 PHE A N 1
ATOM 1018 C CA . PHE A 1 116 ? 1.693 -4.993 1.682 1.00 95.06 116 PHE A CA 1
ATOM 1019 C C . PHE A 1 116 ? 1.934 -3.495 1.956 1.00 95.06 116 PHE A C 1
ATOM 1021 O O . PHE A 1 116 ? 2.165 -2.742 1.015 1.00 95.06 116 PHE A O 1
ATOM 1028 N N . GLY A 1 117 ? 1.980 -3.075 3.228 1.00 95.38 117 GLY A N 1
ATOM 1029 C CA . GLY A 1 117 ? 2.230 -1.673 3.601 1.00 95.38 117 GLY A CA 1
ATOM 1030 C C . GLY A 1 117 ? 3.616 -1.154 3.196 1.00 95.38 117 GLY A C 1
ATOM 1031 O O . GLY A 1 117 ? 3.732 -0.050 2.683 1.00 95.38 117 GLY A O 1
ATOM 1032 N N . ASN A 1 118 ? 4.671 -1.960 3.343 1.00 94.50 118 ASN A N 1
ATOM 1033 C CA . ASN A 1 118 ? 6.020 -1.584 2.896 1.00 94.50 118 ASN A CA 1
ATOM 1034 C C . ASN A 1 118 ? 6.073 -1.444 1.366 1.00 94.50 118 ASN A C 1
ATOM 1036 O O . ASN A 1 118 ? 6.676 -0.513 0.839 1.00 94.50 118 ASN A O 1
ATOM 1040 N N . LEU A 1 119 ? 5.402 -2.349 0.646 1.00 95.94 119 LEU A N 1
ATOM 1041 C CA . LEU A 1 119 ? 5.350 -2.312 -0.815 1.00 95.94 119 LEU A CA 1
ATOM 1042 C C . LEU A 1 119 ? 4.587 -1.113 -1.366 1.00 95.94 119 LEU A C 1
ATOM 1044 O O . LEU A 1 119 ? 4.836 -0.745 -2.508 1.00 95.94 119 LEU A O 1
ATOM 1048 N N . PHE A 1 120 ? 3.710 -0.480 -0.585 1.00 97.25 120 PHE A N 1
ATOM 1049 C CA . PHE A 1 120 ? 3.106 0.785 -0.991 1.00 97.25 120 PHE A CA 1
ATOM 1050 C C . PHE A 1 120 ? 4.182 1.851 -1.242 1.00 97.25 120 PHE A C 1
ATOM 1052 O O . PHE A 1 120 ? 4.211 2.433 -2.323 1.00 97.25 120 PHE A O 1
ATOM 1059 N N . PHE A 1 121 ? 5.110 2.045 -0.300 1.00 96.62 121 PHE A N 1
ATOM 1060 C CA . PHE A 1 121 ? 6.196 3.023 -0.427 1.00 96.62 121 PHE A CA 1
ATOM 1061 C C . PHE A 1 121 ? 7.132 2.699 -1.593 1.00 96.62 121 PHE A C 1
ATOM 1063 O O . PHE A 1 121 ? 7.390 3.556 -2.437 1.00 96.62 121 PHE A O 1
ATOM 1070 N N . ILE A 1 122 ? 7.572 1.443 -1.692 1.00 96.44 122 ILE A N 1
ATOM 1071 C CA . ILE A 1 122 ? 8.469 0.986 -2.763 1.00 96.44 122 ILE A CA 1
ATOM 1072 C C . ILE A 1 122 ? 7.805 1.160 -4.136 1.00 96.44 122 ILE A C 1
ATOM 1074 O O . ILE A 1 122 ? 8.405 1.714 -5.059 1.00 96.44 122 ILE A O 1
ATOM 1078 N N . ASN A 1 123 ? 6.545 0.735 -4.279 1.00 96.62 123 ASN A N 1
ATOM 1079 C CA . ASN A 1 123 ? 5.809 0.896 -5.530 1.00 96.62 123 ASN A CA 1
ATOM 1080 C C . ASN A 1 123 ? 5.572 2.371 -5.862 1.00 96.62 123 ASN A C 1
ATOM 1082 O O . ASN A 1 123 ? 5.627 2.726 -7.035 1.00 96.62 123 ASN A O 1
ATOM 1086 N N . MET A 1 124 ? 5.351 3.234 -4.865 1.00 96.12 124 MET A N 1
ATOM 1087 C CA . MET A 1 124 ? 5.235 4.675 -5.083 1.00 96.12 124 MET A CA 1
ATOM 1088 C C . MET A 1 124 ? 6.541 5.296 -5.562 1.00 96.12 124 MET A C 1
ATOM 1090 O O . MET A 1 124 ? 6.528 6.070 -6.516 1.00 96.12 124 MET A O 1
ATOM 1094 N N . ALA A 1 125 ? 7.679 4.927 -4.973 1.00 95.62 125 ALA A N 1
ATOM 1095 C CA . ALA A 1 125 ? 8.974 5.408 -5.442 1.00 95.62 125 ALA A CA 1
ATOM 1096 C C . ALA A 1 125 ? 9.192 5.018 -6.913 1.00 95.62 125 ALA A C 1
ATOM 1098 O O . ALA A 1 125 ? 9.475 5.870 -7.756 1.00 95.62 125 ALA A O 1
ATOM 1099 N N . TYR A 1 126 ? 8.935 3.751 -7.250 1.00 95.50 126 TYR A N 1
ATOM 1100 C CA . TYR A 1 126 ? 8.989 3.279 -8.632 1.00 95.50 126 TYR A CA 1
ATOM 1101 C C . TYR A 1 126 ? 7.968 3.975 -9.536 1.00 95.50 126 TYR A C 1
ATOM 1103 O O . TYR A 1 126 ? 8.291 4.261 -10.679 1.00 95.50 126 TYR A O 1
ATOM 1111 N N . HIS A 1 127 ? 6.751 4.251 -9.065 1.00 95.00 127 HIS A N 1
ATOM 1112 C CA . HIS A 1 127 ? 5.719 4.964 -9.821 1.00 95.00 127 HIS A CA 1
ATOM 1113 C C . HIS A 1 127 ? 6.216 6.329 -10.301 1.00 95.00 127 HIS A C 1
ATOM 1115 O O . HIS A 1 127 ? 6.148 6.612 -11.496 1.00 95.00 127 HIS A O 1
ATOM 1121 N N . PHE A 1 128 ? 6.766 7.146 -9.401 1.00 93.94 128 PHE A N 1
ATOM 1122 C CA . PHE A 1 128 ? 7.220 8.489 -9.758 1.00 93.94 128 PHE A CA 1
ATOM 1123 C C . PHE A 1 128 ? 8.477 8.474 -10.632 1.00 93.94 128 PHE A C 1
ATOM 1125 O O . PHE A 1 128 ? 8.553 9.225 -11.606 1.00 93.94 128 PHE A O 1
ATOM 1132 N N . ILE A 1 129 ? 9.435 7.582 -10.355 1.00 93.25 129 ILE A N 1
ATOM 1133 C CA . ILE A 1 129 ? 10.623 7.436 -11.210 1.00 93.25 129 ILE A CA 1
ATOM 1134 C C . ILE A 1 129 ? 10.213 6.951 -12.605 1.00 93.25 129 ILE A C 1
ATOM 1136 O O . ILE A 1 129 ? 10.709 7.462 -13.612 1.00 93.25 129 ILE A O 1
ATOM 1140 N N . ALA A 1 130 ? 9.286 5.996 -12.684 1.00 92.94 130 ALA A N 1
ATOM 1141 C CA . ALA A 1 130 ? 8.802 5.467 -13.948 1.00 92.94 130 ALA A CA 1
ATOM 1142 C C . ALA A 1 130 ? 8.053 6.514 -14.758 1.00 92.94 130 ALA A C 1
ATOM 1144 O O . ALA A 1 130 ? 8.329 6.644 -15.946 1.00 92.94 130 ALA A O 1
ATOM 1145 N N . LEU A 1 131 ? 7.171 7.286 -14.120 1.00 90.50 131 LEU A N 1
ATOM 1146 C CA . LEU A 1 131 ? 6.423 8.366 -14.758 1.00 90.50 131 LEU A CA 1
ATOM 1147 C C . LEU A 1 131 ? 7.368 9.367 -15.431 1.00 90.50 131 LEU A C 1
ATOM 1149 O O . LEU A 1 131 ? 7.208 9.693 -16.604 1.00 90.50 131 LEU A O 1
ATOM 1153 N N . LYS A 1 132 ? 8.415 9.776 -14.711 1.00 89.75 132 LYS A N 1
ATOM 1154 C CA . LYS A 1 132 ? 9.425 10.720 -15.195 1.00 89.75 132 LYS A CA 1
ATOM 1155 C C . LYS A 1 132 ? 10.238 10.189 -16.377 1.00 89.75 132 LYS A C 1
ATOM 1157 O O . LYS A 1 132 ? 10.583 10.940 -17.283 1.00 89.75 132 LYS A O 1
ATOM 1162 N N . ASN A 1 133 ? 10.549 8.896 -16.371 1.00 90.19 133 ASN A N 1
ATOM 1163 C CA . ASN A 1 133 ? 11.401 8.275 -17.384 1.00 90.19 133 ASN A CA 1
ATOM 1164 C C . ASN A 1 133 ? 10.603 7.527 -18.462 1.00 90.19 133 ASN A C 1
ATOM 1166 O O . ASN A 1 133 ? 11.192 6.942 -19.356 1.00 90.19 133 ASN A O 1
ATOM 1170 N N . ASN A 1 134 ? 9.271 7.490 -18.410 1.00 90.12 134 ASN A N 1
ATOM 1171 C CA . ASN A 1 134 ? 8.483 6.543 -19.206 1.00 90.12 134 ASN A CA 1
ATOM 1172 C C . ASN A 1 134 ? 9.011 5.088 -19.082 1.00 90.12 134 ASN A C 1
ATOM 1174 O O . ASN A 1 134 ? 9.037 4.333 -20.057 1.00 90.12 134 ASN A O 1
ATOM 1178 N N . ALA A 1 135 ? 9.485 4.701 -17.892 1.00 91.50 135 ALA A N 1
ATOM 1179 C CA . ALA A 1 135 ? 10.108 3.398 -17.679 1.00 91.50 135 ALA A CA 1
ATOM 1180 C C . ALA A 1 135 ? 9.051 2.302 -17.512 1.00 91.50 135 ALA A C 1
ATOM 1182 O O . ALA A 1 135 ? 8.051 2.465 -16.807 1.00 91.50 135 ALA A O 1
ATOM 1183 N N . LYS A 1 136 ? 9.289 1.154 -18.142 1.00 91.50 136 LYS A N 1
ATOM 1184 C CA . LYS A 1 136 ? 8.452 -0.032 -18.004 1.00 91.50 136 LYS A CA 1
ATOM 1185 C C . LYS A 1 136 ? 8.781 -0.750 -16.699 1.00 91.50 136 LYS A C 1
ATOM 1187 O O . LYS A 1 136 ? 9.851 -1.345 -16.593 1.00 91.50 136 LYS A O 1
ATOM 1192 N N . ILE A 1 137 ? 7.849 -0.733 -15.744 1.00 91.75 137 ILE A N 1
ATOM 1193 C CA . ILE A 1 137 ? 8.001 -1.344 -14.415 1.00 91.75 137 ILE A CA 1
ATOM 1194 C C . ILE A 1 137 ? 7.022 -2.503 -14.201 1.00 91.75 137 ILE A C 1
ATOM 1196 O O . ILE A 1 137 ? 5.865 -2.445 -14.616 1.00 91.75 137 ILE A O 1
ATOM 1200 N N . SER A 1 138 ? 7.478 -3.536 -13.491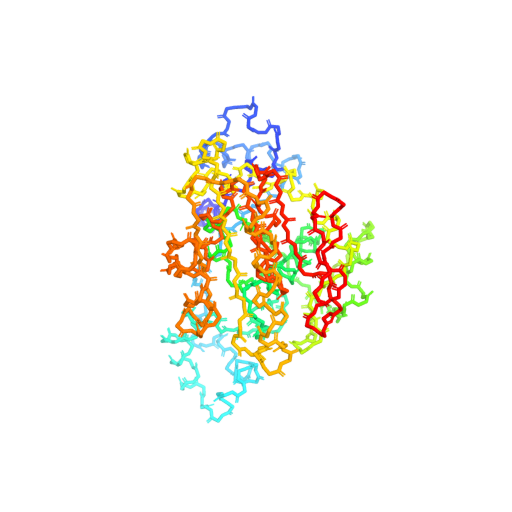 1.00 90.69 138 SER A N 1
ATOM 1201 C CA . SER A 1 138 ? 6.629 -4.573 -12.894 1.00 90.69 138 SER A CA 1
ATOM 1202 C C . SER A 1 138 ? 6.433 -4.312 -11.399 1.00 90.69 138 SER A C 1
ATOM 1204 O O . SER A 1 138 ? 7.405 -4.200 -10.654 1.00 90.69 138 SER A O 1
ATOM 1206 N N . TYR A 1 139 ? 5.176 -4.226 -10.957 1.00 92.81 139 TYR A N 1
ATOM 1207 C CA . TYR A 1 139 ? 4.831 -3.895 -9.573 1.00 92.81 139 TYR A CA 1
ATOM 1208 C C . TYR A 1 139 ? 4.309 -5.107 -8.801 1.00 92.81 139 TYR A C 1
ATOM 1210 O O . TYR A 1 139 ? 3.325 -5.740 -9.201 1.00 92.81 139 TYR A O 1
ATOM 1218 N N . LYS A 1 140 ? 4.889 -5.376 -7.630 1.00 92.62 140 LYS A N 1
ATOM 1219 C CA . LYS A 1 140 ? 4.350 -6.359 -6.690 1.00 92.62 140 LYS A CA 1
ATOM 1220 C C . LYS A 1 140 ? 2.993 -5.905 -6.170 1.00 92.62 140 LYS A C 1
ATOM 1222 O O . LYS A 1 140 ? 2.807 -4.738 -5.832 1.00 92.62 140 LYS A O 1
ATOM 1227 N N . TYR A 1 141 ? 2.048 -6.840 -6.088 1.00 92.81 141 TYR A N 1
ATOM 1228 C CA . TYR A 1 141 ? 0.670 -6.581 -5.656 1.00 92.81 141 TYR A CA 1
ATOM 1229 C C . TYR A 1 141 ? -0.085 -5.531 -6.486 1.00 92.81 141 TYR A C 1
ATOM 1231 O O . TYR A 1 141 ? -1.059 -4.961 -5.998 1.00 92.81 141 TYR A O 1
ATOM 1239 N N . TYR A 1 142 ? 0.294 -5.322 -7.754 1.00 91.44 142 TYR A N 1
ATOM 1240 C CA . TYR A 1 142 ? -0.379 -4.372 -8.648 1.00 91.44 142 TYR A CA 1
ATOM 1241 C C . TYR A 1 142 ? -1.909 -4.520 -8.637 1.00 91.44 142 TYR A C 1
ATOM 1243 O O . TYR A 1 142 ? -2.623 -3.530 -8.533 1.00 91.44 142 TYR A O 1
ATOM 1251 N N . LYS A 1 143 ? -2.423 -5.758 -8.679 1.00 88.56 143 LYS A N 1
ATOM 1252 C CA . LYS A 1 143 ? -3.870 -6.027 -8.645 1.00 88.56 143 LYS A CA 1
ATOM 1253 C C . LYS A 1 143 ? -4.536 -5.557 -7.351 1.00 88.56 143 LYS A C 1
ATOM 1255 O O . LYS A 1 143 ? -5.521 -4.838 -7.430 1.00 88.56 143 LYS A O 1
ATOM 1260 N N . LYS A 1 144 ? -3.959 -5.881 -6.188 1.00 94.19 144 LYS A N 1
ATOM 1261 C CA . LYS A 1 144 ? -4.474 -5.445 -4.877 1.00 94.19 144 LYS A CA 1
ATOM 1262 C C . LYS A 1 144 ? -4.477 -3.914 -4.756 1.00 94.19 144 LYS A C 1
ATOM 1264 O O . LYS A 1 144 ? -5.443 -3.327 -4.286 1.00 94.19 144 LYS A O 1
ATOM 1269 N N . PHE A 1 145 ? -3.423 -3.242 -5.227 1.00 95.94 145 PHE A N 1
ATOM 1270 C CA . PHE A 1 145 ? -3.396 -1.774 -5.261 1.00 95.94 145 PHE A CA 1
ATOM 1271 C C . PHE A 1 145 ? -4.428 -1.199 -6.238 1.00 95.94 145 PHE A C 1
ATOM 1273 O O . PHE A 1 145 ? -5.117 -0.237 -5.906 1.00 95.94 145 PHE A O 1
ATOM 1280 N N . LYS A 1 146 ? -4.617 -1.830 -7.401 1.00 92.56 146 LYS A N 1
ATOM 1281 C CA . LYS A 1 146 ? -5.655 -1.445 -8.362 1.00 92.56 146 LYS A CA 1
ATOM 1282 C C . LYS A 1 146 ? -7.066 -1.625 -7.799 1.00 92.56 146 LYS A C 1
ATOM 1284 O O . LYS A 1 146 ? -7.928 -0.792 -8.071 1.00 92.56 146 LYS A O 1
ATOM 1289 N N . GLU A 1 147 ? -7.300 -2.663 -6.999 1.00 94.44 147 GLU A N 1
ATOM 1290 C CA . GLU A 1 147 ? -8.550 -2.858 -6.254 1.00 94.44 147 GLU A CA 1
ATOM 1291 C C . GLU A 1 147 ? -8.786 -1.713 -5.266 1.00 94.44 147 GLU A C 1
ATOM 1293 O O . GLU A 1 147 ? -9.884 -1.167 -5.252 1.00 94.44 147 GLU A O 1
ATOM 1298 N N . LEU A 1 148 ? -7.749 -1.255 -4.551 1.00 95.75 148 LEU A N 1
ATOM 1299 C CA . LEU A 1 148 ? -7.810 -0.038 -3.727 1.00 95.75 148 LEU A CA 1
ATOM 1300 C C . LEU A 1 148 ? -8.046 1.249 -4.533 1.00 95.75 148 LEU A C 1
ATOM 1302 O O . LEU A 1 148 ? -8.285 2.285 -3.932 1.00 95.75 148 LEU A O 1
ATOM 1306 N N . GLY A 1 149 ? -7.976 1.217 -5.866 1.00 93.56 149 GLY A N 1
ATOM 1307 C CA . GLY A 1 149 ? -8.083 2.398 -6.727 1.00 93.56 149 GLY A CA 1
ATOM 1308 C C . GLY A 1 149 ? -6.747 3.072 -7.049 1.00 93.56 149 GLY A C 1
ATOM 1309 O O . GLY A 1 149 ? -6.741 4.139 -7.664 1.00 93.56 149 GLY A O 1
ATOM 1310 N N . ILE A 1 150 ? -5.620 2.447 -6.700 1.00 94.50 150 ILE A N 1
ATOM 1311 C CA . ILE A 1 150 ? -4.260 2.926 -6.969 1.00 94.50 150 ILE A CA 1
ATOM 1312 C C . ILE A 1 150 ? -3.710 2.200 -8.201 1.00 94.50 150 ILE A C 1
ATOM 1314 O O . ILE A 1 150 ? -3.337 1.029 -8.141 1.00 94.50 150 ILE A O 1
ATOM 1318 N N . CYS A 1 151 ? -3.643 2.895 -9.333 1.00 90.75 151 CYS A N 1
ATOM 1319 C CA . CYS A 1 151 ? -3.053 2.357 -10.560 1.00 90.75 151 CYS A CA 1
ATOM 1320 C C . CYS A 1 151 ? -1.652 2.943 -10.764 1.00 90.75 151 CYS A C 1
ATOM 1322 O O . CYS A 1 151 ? -1.502 4.133 -11.021 1.00 90.75 151 CYS A O 1
ATOM 1324 N N . PHE A 1 152 ? -0.613 2.118 -10.640 1.00 91.44 152 PHE A N 1
ATOM 1325 C CA . PHE A 1 152 ? 0.753 2.581 -10.889 1.00 91.44 152 PHE A CA 1
ATOM 1326 C C . PHE A 1 152 ? 1.009 2.822 -12.382 1.00 91.44 152 PHE A C 1
ATOM 1328 O O . PHE A 1 152 ? 0.336 2.258 -13.245 1.00 91.44 152 PHE A O 1
ATOM 1335 N N . PHE A 1 153 ? 2.015 3.648 -12.671 1.00 91.81 153 PHE A N 1
ATOM 1336 C CA . PHE A 1 153 ? 2.361 4.057 -14.022 1.00 91.81 153 PHE A CA 1
ATOM 1337 C C . PHE A 1 153 ? 3.178 2.946 -14.663 1.00 91.81 153 PHE A C 1
ATOM 1339 O O . PHE A 1 153 ? 4.144 2.485 -14.068 1.00 91.81 153 PHE A O 1
ATOM 1346 N N . ILE A 1 154 ? 2.825 2.535 -15.875 1.00 88.06 154 ILE A N 1
ATOM 1347 C CA . ILE A 1 154 ? 3.587 1.541 -16.626 1.00 88.06 154 ILE A CA 1
ATOM 1348 C C . ILE A 1 154 ? 4.014 2.203 -17.926 1.00 88.06 154 ILE A C 1
ATOM 1350 O O . ILE A 1 154 ? 3.190 2.412 -18.813 1.00 88.06 154 ILE A O 1
ATOM 1354 N N . GLY A 1 155 ? 5.296 2.549 -18.009 1.00 88.38 155 GLY A N 1
ATOM 1355 C CA . GLY A 1 155 ? 5.873 3.116 -19.214 1.00 88.38 155 GLY A CA 1
ATOM 1356 C C . GLY A 1 155 ? 6.225 2.065 -20.260 1.00 88.38 155 GLY A C 1
ATOM 1357 O O . GLY A 1 155 ? 5.988 0.864 -20.102 1.00 88.38 155 GLY A O 1
ATOM 1358 N N . GLU A 1 156 ? 6.836 2.534 -21.340 1.00 87.62 156 GLU A N 1
ATOM 1359 C CA . GLU A 1 156 ? 7.149 1.709 -22.511 1.00 87.62 156 GLU A CA 1
ATOM 1360 C C . GLU A 1 156 ? 8.640 1.411 -22.658 1.00 87.62 156 GLU A C 1
ATOM 1362 O O . GLU A 1 156 ? 9.013 0.465 -23.354 1.00 87.62 156 GLU A O 1
ATOM 1367 N N . LYS A 1 157 ? 9.499 2.200 -22.004 1.00 89.06 157 LYS A N 1
ATOM 1368 C CA . LYS A 1 157 ? 10.943 2.151 -22.212 1.00 89.06 157 LYS A CA 1
ATOM 1369 C C . LYS A 1 157 ? 11.633 1.194 -21.248 1.00 89.06 157 LYS A C 1
ATOM 1371 O O . LYS A 1 157 ? 11.358 1.162 -20.050 1.00 89.06 157 LYS A O 1
ATOM 1376 N N . THR A 1 158 ? 12.595 0.466 -21.791 1.00 91.62 158 THR A N 1
ATOM 1377 C CA . THR A 1 158 ? 13.700 -0.152 -21.057 1.00 91.62 158 THR A CA 1
ATOM 1378 C C . THR A 1 158 ? 14.990 0.460 -21.578 1.00 91.62 158 THR A C 1
ATOM 1380 O O . THR A 1 158 ? 15.056 0.834 -22.748 1.00 91.62 158 THR A O 1
ATOM 1383 N N . TYR A 1 159 ? 15.996 0.571 -20.723 1.00 92.81 159 TYR A N 1
ATOM 1384 C CA . TYR A 1 159 ? 17.249 1.259 -21.031 1.00 92.81 159 TYR A CA 1
ATOM 1385 C C . TYR A 1 159 ? 18.440 0.301 -21.062 1.00 92.81 159 TYR A C 1
ATOM 1387 O O . TYR A 1 159 ? 18.356 -0.801 -20.529 1.00 92.81 159 TYR A O 1
ATOM 1395 N N . ASP A 1 160 ? 19.558 0.733 -21.642 1.00 91.31 160 ASP A N 1
ATOM 1396 C CA . ASP A 1 160 ? 20.786 -0.078 -21.702 1.00 91.31 160 ASP A CA 1
ATOM 1397 C C . ASP A 1 160 ? 21.657 0.070 -20.445 1.00 91.31 160 ASP A C 1
ATOM 1399 O O . ASP A 1 160 ? 22.562 -0.724 -20.202 1.00 91.31 160 ASP A O 1
ATOM 1403 N N . LYS A 1 161 ? 21.405 1.113 -19.645 1.00 94.12 161 LYS A N 1
ATOM 1404 C CA . LYS A 1 161 ? 22.144 1.414 -18.416 1.00 94.12 161 LYS A CA 1
ATOM 1405 C C . LYS A 1 161 ? 21.269 1.203 -17.193 1.00 94.12 161 LYS A C 1
ATOM 1407 O O . LYS A 1 161 ? 20.060 1.427 -17.231 1.00 94.12 161 LYS A O 1
ATOM 1412 N N . GLU A 1 162 ? 21.912 0.858 -16.087 1.00 94.25 162 GLU A N 1
ATOM 1413 C CA . GLU A 1 162 ? 21.268 0.626 -14.797 1.00 94.25 162 GLU A CA 1
ATOM 1414 C C . GLU A 1 162 ? 21.678 1.689 -13.772 1.00 94.25 162 GLU A C 1
ATOM 1416 O O . GLU A 1 162 ? 22.751 2.297 -13.854 1.00 94.25 162 GLU A O 1
ATOM 1421 N N . ILE A 1 163 ? 20.806 1.920 -12.795 1.00 92.31 163 ILE A N 1
ATOM 1422 C CA . ILE A 1 163 ? 21.103 2.652 -11.570 1.00 92.31 163 ILE A CA 1
ATOM 1423 C C . ILE A 1 163 ? 20.698 1.804 -10.373 1.00 92.31 163 ILE A C 1
ATOM 1425 O O . ILE A 1 163 ? 19.587 1.275 -10.314 1.00 92.31 163 ILE A O 1
ATOM 1429 N N . TYR A 1 164 ? 21.611 1.707 -9.410 1.00 91.81 164 TYR A N 1
ATOM 1430 C CA . TYR A 1 164 ? 21.316 1.111 -8.121 1.00 91.81 164 TYR A CA 1
ATOM 1431 C C . TYR A 1 164 ? 20.668 2.151 -7.214 1.00 91.81 164 TYR A C 1
ATOM 1433 O O . TYR A 1 164 ? 21.253 3.201 -6.938 1.00 91.81 164 TYR A O 1
ATOM 1441 N N . LEU A 1 165 ? 19.449 1.869 -6.779 1.00 89.50 165 LEU A N 1
ATOM 1442 C CA . LEU A 1 165 ? 18.643 2.769 -5.978 1.00 89.50 165 LEU A CA 1
ATOM 1443 C C . LEU A 1 165 ? 18.707 2.350 -4.507 1.00 89.50 165 LEU A C 1
ATOM 1445 O O . LEU A 1 165 ? 18.469 1.192 -4.165 1.00 89.50 165 LEU A O 1
ATOM 1449 N N . SER A 1 166 ? 19.037 3.307 -3.644 1.00 89.44 166 SER A N 1
ATOM 1450 C CA . SER A 1 166 ? 19.074 3.144 -2.190 1.00 89.44 166 SER A CA 1
ATOM 1451 C C . SER A 1 166 ? 18.087 4.095 -1.516 1.00 89.44 166 SER A C 1
ATOM 1453 O O . SER A 1 166 ? 17.658 5.085 -2.121 1.00 89.44 166 SER A O 1
ATOM 1455 N N . ASP A 1 167 ? 17.765 3.833 -0.247 1.00 88.06 167 ASP A N 1
ATOM 1456 C CA . ASP A 1 167 ? 16.848 4.671 0.539 1.00 88.06 167 ASP A CA 1
ATOM 1457 C C . ASP A 1 167 ? 17.325 6.128 0.682 1.00 88.06 167 ASP A C 1
ATOM 1459 O O . ASP A 1 167 ? 16.508 7.034 0.805 1.00 88.06 167 ASP A O 1
ATOM 1463 N N . ASN A 1 168 ? 18.628 6.390 0.551 1.00 86.50 168 ASN A N 1
ATOM 1464 C CA . ASN A 1 168 ? 19.167 7.755 0.585 1.00 86.50 168 ASN A CA 1
ATOM 1465 C C . ASN A 1 168 ? 19.140 8.453 -0.785 1.00 86.50 168 ASN A C 1
ATOM 1467 O O . ASN A 1 168 ? 19.213 9.678 -0.856 1.00 86.50 168 ASN A O 1
ATOM 1471 N N . ALA A 1 169 ? 19.070 7.694 -1.881 1.00 88.50 169 ALA A N 1
ATOM 1472 C CA . ALA A 1 169 ? 19.206 8.230 -3.234 1.00 88.50 169 ALA A CA 1
ATOM 1473 C C . ALA A 1 169 ? 17.867 8.380 -3.970 1.00 88.50 169 ALA A C 1
ATOM 1475 O O . ALA A 1 169 ? 17.768 9.200 -4.881 1.00 88.50 169 ALA A O 1
ATOM 1476 N N . PHE A 1 170 ? 16.829 7.618 -3.603 1.00 92.81 170 PHE A N 1
ATOM 1477 C CA . PHE A 1 170 ? 15.597 7.569 -4.400 1.00 92.81 170 PHE A CA 1
ATOM 1478 C C . PHE A 1 170 ? 14.838 8.892 -4.448 1.00 92.81 170 PHE A C 1
ATOM 1480 O O . PHE A 1 170 ? 14.404 9.316 -5.519 1.00 92.81 170 PHE A O 1
ATOM 1487 N N . TYR A 1 171 ? 14.678 9.552 -3.303 1.00 93.69 171 TYR A N 1
ATOM 1488 C CA . TYR A 1 171 ? 13.846 10.741 -3.233 1.00 93.69 171 TYR A CA 1
ATOM 1489 C C . TYR A 1 171 ? 14.477 11.947 -3.951 1.00 93.69 171 TYR A C 1
ATOM 1491 O O . TYR A 1 171 ? 13.782 12.553 -4.769 1.00 93.69 171 TYR A O 1
ATOM 1499 N N . PRO A 1 172 ? 15.790 12.230 -3.806 1.00 92.56 172 PRO A N 1
ATOM 1500 C CA . PRO A 1 172 ? 16.465 13.221 -4.647 1.00 92.56 172 PRO A CA 1
ATOM 1501 C C . PRO A 1 172 ? 16.292 12.979 -6.155 1.00 92.56 172 PRO A C 1
ATOM 1503 O O . PRO A 1 172 ? 16.118 13.926 -6.919 1.00 92.56 172 PRO A O 1
ATOM 1506 N N . LEU A 1 173 ? 16.280 11.717 -6.602 1.00 91.12 173 LEU A N 1
ATOM 1507 C CA . LEU A 1 173 ? 16.072 11.370 -8.015 1.00 91.12 173 LEU A CA 1
ATOM 1508 C C . LEU A 1 173 ? 14.636 11.629 -8.493 1.00 91.12 173 LEU A C 1
ATOM 1510 O O . LEU A 1 173 ? 14.435 12.004 -9.652 1.00 91.12 173 LEU A O 1
ATOM 1514 N N . ILE A 1 174 ? 13.646 11.439 -7.616 1.00 92.75 174 ILE A N 1
ATOM 1515 C CA . ILE A 1 174 ? 12.247 11.803 -7.884 1.00 92.75 174 ILE A CA 1
ATOM 1516 C C . ILE A 1 174 ? 12.113 13.323 -7.998 1.00 92.75 174 ILE A C 1
ATOM 1518 O O . ILE A 1 174 ? 11.450 13.805 -8.912 1.00 92.75 174 ILE A O 1
ATOM 1522 N N . GLN A 1 175 ? 12.755 14.066 -7.096 1.00 91.31 175 GLN A N 1
ATOM 1523 C CA . GLN A 1 175 ? 12.666 15.525 -7.050 1.00 91.31 175 GLN A CA 1
ATOM 1524 C C . GLN A 1 175 ? 13.461 16.229 -8.151 1.00 91.31 175 GLN A C 1
ATOM 1526 O O . GLN A 1 175 ? 13.126 17.359 -8.505 1.00 91.31 175 GLN A O 1
ATOM 1531 N N . SER A 1 176 ? 14.515 15.607 -8.689 1.00 86.75 176 SER A N 1
ATOM 1532 C CA . SER A 1 176 ? 15.298 16.243 -9.748 1.00 86.75 176 SER A CA 1
ATOM 1533 C C . SER A 1 176 ? 14.436 16.483 -10.996 1.00 86.75 176 SER A C 1
ATOM 1535 O O . SER A 1 176 ? 13.488 15.748 -11.262 1.00 86.75 176 SER A O 1
ATOM 1537 N N . GLY A 1 177 ? 14.764 17.492 -11.804 1.00 79.06 177 GLY A N 1
ATOM 1538 C CA . GLY A 1 177 ? 14.120 17.695 -13.112 1.00 79.06 177 GLY A CA 1
ATOM 1539 C C . GLY A 1 177 ? 14.654 16.765 -14.211 1.00 79.06 177 GLY A C 1
ATOM 1540 O O . GLY A 1 177 ? 14.089 16.695 -15.296 1.00 79.06 177 GLY A O 1
ATOM 1541 N N . GLU A 1 178 ? 15.743 16.042 -13.942 1.00 84.69 178 GLU A N 1
ATOM 1542 C CA . GLU A 1 178 ? 16.528 15.343 -14.965 1.00 84.69 178 GLU A CA 1
ATOM 1543 C C . GLU A 1 178 ? 15.971 13.967 -15.328 1.00 84.69 178 GLU A C 1
ATOM 1545 O O . GLU A 1 178 ? 15.776 13.116 -14.457 1.00 84.69 178 GLU A O 1
ATOM 1550 N N . ILE A 1 179 ? 15.785 13.707 -16.621 1.00 85.44 179 ILE A N 1
ATOM 1551 C CA . ILE A 1 179 ? 15.476 12.365 -17.125 1.00 85.44 179 ILE A CA 1
ATOM 1552 C C . ILE A 1 179 ? 16.749 11.513 -17.010 1.00 85.44 179 ILE A C 1
ATOM 1554 O O . ILE A 1 179 ? 17.788 11.856 -17.565 1.00 85.44 179 ILE A O 1
ATOM 1558 N N . LEU A 1 180 ? 16.671 10.408 -16.267 1.00 83.56 180 LEU A N 1
ATOM 1559 C CA . LEU A 1 180 ? 17.807 9.537 -15.951 1.00 83.56 180 LEU A CA 1
ATOM 1560 C C . LEU A 1 180 ? 18.154 8.575 -17.087 1.00 83.56 180 LEU A C 1
ATOM 1562 O O . LEU A 1 180 ? 19.308 8.167 -17.179 1.00 83.56 180 LEU A O 1
ATOM 1566 N N . GLU A 1 181 ? 17.161 8.185 -17.894 1.00 89.12 181 GLU A N 1
ATOM 1567 C CA . GLU A 1 181 ? 17.282 7.172 -18.956 1.00 89.12 181 GLU A CA 1
ATOM 1568 C C . GLU A 1 181 ? 18.021 5.898 -18.502 1.00 89.12 181 GLU A C 1
ATOM 1570 O O . GLU A 1 181 ? 18.887 5.357 -19.191 1.00 89.12 181 GLU A O 1
ATOM 1575 N N . LYS A 1 182 ? 17.692 5.427 -17.293 1.00 91.94 182 LYS A N 1
ATOM 1576 C CA . LYS A 1 182 ? 18.281 4.240 -16.666 1.00 91.94 182 LYS A CA 1
ATOM 1577 C C . LYS A 1 182 ? 17.203 3.309 -16.135 1.00 91.94 182 LYS A C 1
ATOM 1579 O O . LYS A 1 182 ? 16.157 3.743 -15.655 1.00 91.94 182 LYS A O 1
ATOM 1584 N N . ASN A 1 183 ? 17.511 2.022 -16.175 1.00 94.06 183 ASN A N 1
ATOM 1585 C CA . ASN A 1 183 ? 16.780 0.973 -15.487 1.00 94.06 183 ASN A CA 1
ATOM 1586 C C . ASN A 1 183 ? 17.088 0.992 -13.988 1.00 94.06 183 ASN A C 1
ATOM 1588 O O . ASN A 1 183 ? 18.227 1.199 -13.583 1.00 94.06 183 ASN A O 1
ATOM 1592 N N . ILE A 1 184 ? 16.081 0.727 -13.168 1.00 93.12 184 ILE A N 1
ATOM 1593 C CA . ILE A 1 184 ? 16.172 0.710 -11.713 1.00 93.12 184 ILE A CA 1
ATOM 1594 C C . ILE A 1 184 ? 16.505 -0.704 -11.244 1.00 93.12 184 ILE A C 1
ATOM 1596 O O . ILE A 1 184 ? 15.796 -1.659 -11.569 1.00 93.12 184 ILE A O 1
ATOM 1600 N N . VAL A 1 185 ? 17.535 -0.813 -10.415 1.00 92.88 185 VAL A N 1
ATOM 1601 C CA . VAL A 1 185 ? 17.879 -2.010 -9.641 1.00 92.88 185 VAL A CA 1
ATOM 1602 C C . VAL A 1 185 ? 17.948 -1.605 -8.169 1.00 92.88 185 VAL A C 1
ATOM 1604 O O . VAL A 1 185 ? 18.359 -0.489 -7.863 1.00 92.88 185 VAL A O 1
ATOM 1607 N N . ILE A 1 186 ? 17.526 -2.476 -7.252 1.00 91.00 186 ILE A N 1
ATOM 1608 C CA . ILE A 1 186 ? 17.493 -2.187 -5.808 1.00 91.00 186 ILE A CA 1
ATOM 1609 C C . ILE A 1 186 ? 18.199 -3.268 -4.997 1.00 91.00 186 ILE A C 1
ATOM 1611 O O . ILE A 1 186 ? 18.273 -4.426 -5.419 1.00 91.00 186 ILE A O 1
ATOM 1615 N N . ASP A 1 187 ? 18.629 -2.889 -3.794 1.00 87.00 187 ASP A N 1
ATOM 1616 C CA . ASP A 1 187 ? 18.879 -3.849 -2.723 1.00 87.00 187 ASP A CA 1
ATOM 1617 C C . ASP A 1 187 ? 17.544 -4.371 -2.193 1.00 87.00 187 ASP A C 1
ATOM 1619 O O . ASP A 1 187 ? 16.786 -3.632 -1.566 1.00 87.00 187 ASP A O 1
ATOM 1623 N N . ILE A 1 188 ? 17.248 -5.651 -2.393 1.00 83.19 188 ILE A N 1
ATOM 1624 C CA . ILE A 1 188 ? 15.984 -6.229 -1.917 1.00 83.19 188 ILE A CA 1
ATOM 1625 C C . ILE A 1 188 ? 15.863 -6.261 -0.388 1.00 83.19 188 ILE A C 1
ATOM 1627 O O . ILE A 1 188 ? 14.756 -6.442 0.119 1.00 83.19 188 ILE A O 1
ATOM 1631 N N . ASN A 1 189 ? 16.982 -6.131 0.332 1.00 83.31 189 ASN A N 1
ATOM 1632 C CA . ASN A 1 189 ? 17.020 -6.211 1.789 1.00 83.31 189 ASN A CA 1
ATOM 1633 C C . ASN A 1 189 ? 17.049 -4.835 2.465 1.00 83.31 189 ASN A C 1
ATOM 1635 O O . ASN A 1 189 ? 16.720 -4.752 3.644 1.00 83.31 189 ASN A O 1
ATOM 1639 N N . ASN A 1 190 ? 17.422 -3.775 1.740 1.00 86.44 190 ASN A N 1
ATOM 1640 C CA . ASN A 1 190 ? 17.727 -2.459 2.317 1.00 86.44 190 ASN A CA 1
ATOM 1641 C C . ASN A 1 190 ? 17.028 -1.288 1.598 1.00 86.44 190 ASN A C 1
ATOM 1643 O O . ASN A 1 190 ? 17.482 -0.149 1.703 1.00 86.44 190 ASN A O 1
ATOM 1647 N N . PHE A 1 191 ? 15.957 -1.551 0.842 1.00 92.31 191 PHE A N 1
ATOM 1648 C CA . PHE A 1 191 ? 15.235 -0.527 0.082 1.00 92.31 191 PHE A CA 1
ATOM 1649 C C . PHE A 1 191 ? 13.748 -0.475 0.450 1.00 92.31 191 PHE A C 1
ATOM 1651 O O . PHE A 1 191 ? 12.946 -1.259 -0.057 1.00 92.31 191 PHE A O 1
ATOM 1658 N N . PHE A 1 192 ? 13.365 0.467 1.313 1.00 93.75 192 PHE A N 1
ATOM 1659 C CA . PHE A 1 192 ? 12.017 0.575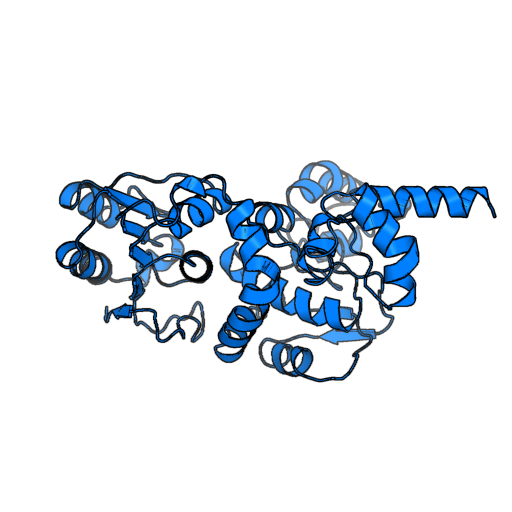 1.870 1.00 93.75 192 PHE A CA 1
ATOM 1660 C C . PHE A 1 192 ? 11.300 1.888 1.550 1.00 93.75 192 PHE A C 1
ATOM 1662 O O . PHE A 1 192 ? 10.068 1.899 1.567 1.00 93.75 192 PHE A O 1
ATOM 1669 N N . CYS A 1 193 ? 12.023 2.964 1.223 1.00 94.31 193 CYS A N 1
ATOM 1670 C CA . CYS A 1 193 ? 11.463 4.278 0.871 1.00 94.31 193 CYS A CA 1
ATOM 1671 C C . CYS A 1 193 ? 10.575 4.909 1.961 1.00 94.31 193 CYS A C 1
ATOM 1673 O O . CYS A 1 193 ? 9.557 5.525 1.654 1.00 94.31 193 CYS A O 1
ATOM 1675 N N . GLN A 1 194 ? 10.913 4.746 3.240 1.00 93.31 194 GLN A N 1
ATOM 1676 C CA . GLN A 1 194 ? 10.054 5.154 4.364 1.00 93.31 194 GLN A CA 1
ATOM 1677 C C . GLN A 1 194 ? 10.524 6.449 5.031 1.00 93.31 194 GLN A C 1
ATOM 1679 O O . GLN A 1 194 ? 10.628 6.510 6.249 1.00 93.31 194 GLN A O 1
ATOM 1684 N N . THR A 1 195 ? 10.820 7.485 4.242 1.00 91.88 195 THR A N 1
ATOM 1685 C CA . THR A 1 195 ? 11.287 8.774 4.776 1.00 91.88 195 THR A CA 1
ATOM 1686 C C . THR A 1 195 ? 10.134 9.744 5.031 1.00 91.88 195 THR A C 1
ATOM 1688 O O . THR A 1 195 ? 9.097 9.717 4.353 1.00 91.88 195 THR A O 1
ATOM 1691 N N . LYS A 1 196 ? 10.336 10.654 5.987 1.00 92.62 196 LYS A N 1
ATOM 1692 C CA . LYS A 1 196 ? 9.401 11.735 6.326 1.00 92.62 196 LYS A CA 1
ATOM 1693 C C . LYS A 1 196 ? 9.058 12.605 5.123 1.00 92.62 196 LYS A C 1
ATOM 1695 O O . LYS A 1 196 ? 7.889 12.888 4.857 1.00 92.62 196 LYS A O 1
ATOM 1700 N N . GLU A 1 197 ? 10.075 13.027 4.384 1.00 93.00 197 GLU A N 1
ATOM 1701 C CA . GLU A 1 197 ? 9.931 13.917 3.236 1.00 93.00 197 GLU A CA 1
ATOM 1702 C C . GLU A 1 197 ? 9.112 13.239 2.138 1.00 93.00 197 GLU A C 1
ATOM 1704 O O . GLU A 1 197 ? 8.233 13.862 1.537 1.00 93.00 197 GLU A O 1
ATOM 1709 N N . PHE A 1 198 ? 9.335 11.939 1.928 1.00 94.75 198 PHE A N 1
ATOM 1710 C CA . PHE A 1 198 ? 8.579 11.183 0.944 1.00 94.75 198 PHE A CA 1
ATOM 1711 C C . PHE A 1 198 ? 7.122 10.964 1.368 1.00 94.75 198 PHE A C 1
ATOM 1713 O O . PHE A 1 198 ? 6.235 11.024 0.518 1.00 94.75 198 PHE A O 1
ATOM 1720 N N . CYS A 1 199 ? 6.833 10.811 2.665 1.00 95.38 199 CYS A N 1
ATOM 1721 C CA . CYS A 1 199 ? 5.454 10.760 3.165 1.00 95.38 199 CYS A CA 1
ATOM 1722 C C . CYS A 1 199 ? 4.673 12.041 2.827 1.00 95.38 199 CYS A C 1
ATOM 1724 O O . CYS A 1 199 ? 3.538 11.966 2.345 1.00 95.38 199 CYS A O 1
ATOM 1726 N N . PHE A 1 200 ? 5.276 13.219 3.028 1.00 94.94 200 PHE A N 1
ATOM 1727 C CA . PHE A 1 200 ? 4.648 14.491 2.654 1.00 94.94 200 PHE A CA 1
ATOM 1728 C C . PHE A 1 200 ? 4.463 14.628 1.145 1.00 94.94 200 PHE A C 1
ATOM 1730 O O . PHE A 1 200 ? 3.382 15.019 0.699 1.00 94.94 200 PHE A O 1
ATOM 1737 N N . PHE A 1 201 ? 5.483 14.259 0.368 1.00 94.62 201 PHE A N 1
ATOM 1738 C CA . PHE A 1 201 ? 5.412 14.275 -1.089 1.00 94.62 201 PHE A CA 1
ATOM 1739 C C . PHE A 1 201 ? 4.293 13.379 -1.619 1.00 94.62 201 PHE A C 1
ATOM 1741 O O . PHE A 1 201 ? 3.467 13.832 -2.415 1.00 94.62 201 PHE A O 1
ATOM 1748 N N . ILE A 1 202 ? 4.215 12.130 -1.141 1.00 94.19 202 ILE A N 1
ATOM 1749 C CA . ILE A 1 202 ? 3.134 11.221 -1.518 1.00 94.19 202 ILE A CA 1
ATOM 1750 C C . ILE A 1 202 ? 1.802 11.855 -1.133 1.00 94.19 202 ILE A C 1
ATOM 1752 O O . ILE A 1 202 ? 0.942 11.936 -1.995 1.00 94.19 202 ILE A O 1
ATOM 1756 N N . ARG A 1 203 ? 1.612 12.373 0.089 1.00 93.62 203 ARG A N 1
ATOM 1757 C CA . ARG A 1 203 ? 0.332 12.993 0.486 1.00 93.62 203 ARG A CA 1
ATOM 1758 C C . ARG A 1 203 ? -0.134 14.077 -0.486 1.00 93.62 203 ARG A C 1
ATOM 1760 O O . ARG A 1 203 ? -1.311 14.113 -0.846 1.00 93.62 203 ARG A O 1
ATOM 1767 N N . GLU A 1 204 ? 0.777 14.937 -0.928 1.00 91.19 204 GLU A N 1
ATOM 1768 C CA . GLU A 1 204 ? 0.456 16.010 -1.867 1.00 91.19 204 GLU A CA 1
ATOM 1769 C C . GLU A 1 204 ? 0.063 15.477 -3.254 1.00 91.19 204 GLU A C 1
ATOM 1771 O O . GLU A 1 204 ? -0.973 15.864 -3.799 1.00 91.19 204 GLU A O 1
ATOM 1776 N N . GLN A 1 205 ? 0.866 14.576 -3.827 1.00 87.69 205 GLN A N 1
ATOM 1777 C CA . GLN A 1 205 ? 0.619 14.028 -5.166 1.00 87.69 205 GLN A CA 1
ATOM 1778 C C . GLN A 1 205 ? -0.589 13.085 -5.182 1.00 87.69 205 GLN A C 1
ATOM 1780 O O . GLN A 1 205 ? -1.411 13.093 -6.097 1.00 87.69 205 GLN A O 1
ATOM 1785 N N . PHE A 1 206 ? -0.729 12.284 -4.134 1.00 82.06 206 PHE A N 1
ATOM 1786 C CA . PHE A 1 206 ? -1.716 11.224 -4.031 1.00 82.06 206 PHE A CA 1
ATOM 1787 C C . PHE A 1 206 ? -3.139 11.769 -3.915 1.00 82.06 206 PHE A C 1
ATOM 1789 O O . PHE A 1 206 ? -4.051 11.243 -4.555 1.00 82.06 206 PHE A O 1
ATOM 1796 N N . ASN A 1 207 ? -3.319 12.878 -3.192 1.00 80.06 207 ASN A N 1
ATOM 1797 C CA . ASN A 1 207 ? -4.602 13.573 -3.129 1.00 80.06 207 ASN A CA 1
ATOM 1798 C C . ASN A 1 207 ? -5.048 14.129 -4.487 1.00 80.06 207 ASN A C 1
ATOM 1800 O O . ASN A 1 207 ? -6.247 14.184 -4.745 1.00 80.06 207 ASN A O 1
ATOM 1804 N N . LYS A 1 208 ? -4.102 14.514 -5.354 1.00 81.25 208 LYS A N 1
ATOM 1805 C CA . LYS A 1 208 ? -4.399 15.050 -6.690 1.00 81.25 208 LYS A CA 1
ATOM 1806 C C . LYS A 1 208 ? -4.760 13.956 -7.695 1.00 81.25 208 LYS A C 1
ATOM 1808 O O . LYS A 1 208 ? -5.576 14.211 -8.569 1.00 81.25 208 LYS A O 1
ATOM 1813 N N . VAL A 1 209 ? -4.141 12.777 -7.585 1.00 84.06 209 VAL A N 1
ATOM 1814 C CA . VAL A 1 209 ? -4.196 11.736 -8.631 1.00 84.06 209 VAL A CA 1
ATOM 1815 C C . VAL A 1 209 ? -5.088 10.552 -8.257 1.00 84.06 209 VAL A C 1
ATOM 1817 O O . VAL A 1 209 ? -5.795 10.013 -9.105 1.00 84.06 209 VAL A O 1
ATOM 1820 N N . PHE A 1 210 ? -5.054 10.103 -7.000 1.00 88.19 210 PHE A N 1
ATOM 1821 C CA . PHE A 1 210 ? -5.635 8.810 -6.622 1.00 88.19 210 PHE A CA 1
ATOM 1822 C C . PHE A 1 210 ? -6.874 8.910 -5.733 1.00 88.19 210 PHE A C 1
ATOM 1824 O O . PHE A 1 210 ? -7.686 7.986 -5.742 1.00 88.19 210 PHE A O 1
ATOM 1831 N N . LYS A 1 211 ? -7.054 10.010 -4.991 1.00 92.25 211 LYS A N 1
ATOM 1832 C CA . LYS A 1 211 ? -8.117 10.145 -3.980 1.00 92.25 211 LYS A CA 1
ATOM 1833 C C . LYS A 1 211 ? -9.512 9.790 -4.505 1.00 92.25 211 LYS A C 1
ATOM 1835 O O . LYS A 1 211 ? -10.186 8.952 -3.912 1.00 92.25 211 LYS A O 1
ATOM 1840 N N . GLU A 1 212 ? -9.932 10.377 -5.624 1.00 91.69 212 GLU A N 1
ATOM 1841 C CA . GLU A 1 212 ? -11.263 10.120 -6.199 1.00 91.69 212 GLU A CA 1
ATOM 1842 C C . GLU A 1 212 ? -11.436 8.659 -6.631 1.00 91.69 212 GLU A C 1
ATOM 1844 O O . GLU A 1 212 ? -12.457 8.032 -6.340 1.00 91.69 212 GLU A O 1
ATOM 1849 N N . SER A 1 213 ? -10.413 8.091 -7.277 1.00 93.25 213 SER A N 1
ATOM 1850 C CA . SER A 1 213 ? -10.398 6.688 -7.705 1.00 93.25 213 SER A CA 1
ATOM 1851 C C . SER A 1 213 ? -10.552 5.736 -6.516 1.00 93.25 213 SER A C 1
ATOM 1853 O O . SER A 1 213 ? -11.351 4.801 -6.576 1.00 93.25 213 SER A O 1
ATOM 1855 N N . ILE A 1 214 ? -9.845 6.008 -5.416 1.00 94.69 214 ILE A N 1
ATOM 1856 C CA . ILE A 1 214 ? -9.891 5.208 -4.186 1.00 94.69 214 ILE A CA 1
ATOM 1857 C C . ILE A 1 214 ? -11.281 5.255 -3.560 1.00 94.69 214 ILE A C 1
ATOM 1859 O O . ILE A 1 214 ? -11.868 4.209 -3.288 1.00 94.69 214 ILE A O 1
ATOM 1863 N N . ILE A 1 215 ? -11.849 6.454 -3.405 1.00 95.19 215 ILE A N 1
ATOM 1864 C CA . ILE A 1 215 ? -13.200 6.631 -2.855 1.00 95.19 215 ILE A CA 1
ATOM 1865 C C . ILE A 1 215 ? -14.227 5.886 -3.716 1.00 95.19 215 ILE A C 1
ATOM 1867 O O . ILE A 1 215 ? -15.068 5.158 -3.193 1.00 95.19 215 ILE A O 1
ATOM 1871 N N . LYS A 1 216 ? -14.143 6.016 -5.046 1.00 95.31 216 LYS A N 1
ATOM 1872 C CA . LYS A 1 216 ? -15.077 5.373 -5.981 1.00 95.31 216 LYS A CA 1
ATOM 1873 C C . LYS A 1 216 ? -14.988 3.844 -5.948 1.00 95.31 216 LYS A C 1
ATOM 1875 O O . LYS A 1 216 ? -16.015 3.182 -6.127 1.00 95.31 216 LYS A O 1
ATOM 1880 N N . LYS A 1 217 ? -13.778 3.301 -5.776 1.00 95.88 217 LYS A N 1
ATOM 1881 C CA . LYS A 1 217 ? -13.489 1.859 -5.747 1.00 95.88 217 LYS A CA 1
ATOM 1882 C C . LYS A 1 217 ? -13.754 1.204 -4.399 1.00 95.88 217 LYS A C 1
ATOM 1884 O O . LYS A 1 217 ? -13.934 -0.011 -4.370 1.00 95.88 217 LYS A O 1
ATOM 1889 N N . ASN A 1 218 ? -13.799 1.976 -3.319 1.00 98.06 218 ASN A N 1
ATOM 1890 C CA . ASN A 1 218 ? -14.097 1.448 -2.001 1.00 98.06 218 ASN A CA 1
ATOM 1891 C C . ASN A 1 218 ? -15.499 0.810 -1.980 1.00 98.06 218 ASN A C 1
ATOM 1893 O O . ASN A 1 218 ? -16.508 1.480 -2.205 1.00 98.06 218 ASN A O 1
ATOM 1897 N N . ILE A 1 219 ? -15.563 -0.494 -1.698 1.00 97.81 219 ILE A N 1
ATOM 1898 C CA . ILE A 1 219 ? -16.823 -1.255 -1.638 1.00 97.81 219 ILE A CA 1
ATOM 1899 C C . ILE A 1 219 ? -17.713 -0.849 -0.453 1.00 97.81 219 ILE A C 1
ATOM 1901 O O . ILE A 1 219 ? -18.897 -1.159 -0.444 1.00 97.81 219 ILE A O 1
ATOM 1905 N N . PHE A 1 220 ? -17.154 -0.125 0.517 1.00 98.06 220 PHE A N 1
ATOM 1906 C CA . PHE A 1 220 ? -17.832 0.403 1.698 1.00 98.06 220 PHE A CA 1
ATOM 1907 C C . PHE A 1 220 ? -18.089 1.914 1.611 1.00 98.06 220 PHE A C 1
ATOM 1909 O O . PHE A 1 220 ? -18.409 2.539 2.619 1.00 98.06 220 PHE A O 1
ATOM 1916 N N . LYS A 1 221 ? -17.939 2.528 0.429 1.00 97.12 221 LYS A N 1
ATOM 1917 C CA . LYS A 1 221 ? -17.987 3.990 0.244 1.00 97.12 221 LYS A CA 1
ATOM 1918 C C . LYS A 1 221 ? -19.245 4.681 0.781 1.00 97.12 221 LYS A C 1
ATOM 1920 O O . LYS A 1 221 ? -19.157 5.840 1.167 1.00 97.12 221 LYS A O 1
ATOM 1925 N N . ASP A 1 222 ? -20.378 3.987 0.863 1.00 96.94 222 ASP A N 1
ATOM 1926 C CA . ASP A 1 222 ? -21.633 4.552 1.384 1.00 96.94 222 ASP A CA 1
ATOM 1927 C C . ASP A 1 222 ? -21.563 4.859 2.893 1.00 96.94 222 ASP A C 1
ATOM 1929 O O . ASP A 1 222 ? -22.387 5.598 3.428 1.00 96.94 222 ASP A O 1
ATOM 1933 N N . ARG A 1 223 ? -20.547 4.328 3.587 1.00 97.06 223 ARG A N 1
ATOM 1934 C CA . ARG A 1 223 ? -20.249 4.652 4.986 1.00 97.06 223 ARG A CA 1
ATOM 1935 C C . ARG A 1 223 ? -19.527 5.987 5.143 1.00 97.06 223 ARG A C 1
ATOM 1937 O O . ARG A 1 223 ? -19.547 6.537 6.244 1.00 97.06 223 ARG A O 1
ATOM 1944 N N . TYR A 1 224 ? -18.874 6.514 4.102 1.00 95.88 224 TYR A N 1
ATOM 1945 C CA . TYR A 1 224 ? -18.128 7.770 4.214 1.00 95.88 224 TYR A CA 1
ATOM 1946 C C . TYR A 1 224 ? -19.039 8.907 4.693 1.00 95.88 224 TYR A C 1
ATOM 1948 O O . TYR A 1 224 ? -20.077 9.175 4.098 1.00 95.88 224 TYR A O 1
ATOM 1956 N N . ASN A 1 225 ? -18.622 9.592 5.763 1.00 92.12 225 ASN A N 1
AT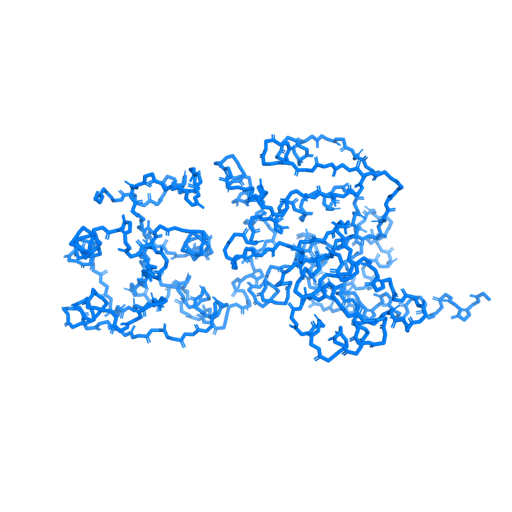OM 1957 C CA . ASN A 1 225 ? -19.373 10.668 6.428 1.00 92.12 225 ASN A CA 1
ATOM 1958 C C . ASN A 1 225 ? -20.769 10.275 6.958 1.00 92.12 225 ASN A C 1
ATOM 1960 O O . ASN A 1 225 ? -21.543 11.159 7.310 1.00 92.12 225 ASN A O 1
ATOM 1964 N N . ASN A 1 226 ? -21.087 8.980 7.040 1.00 93.81 226 ASN A N 1
ATOM 1965 C CA . ASN A 1 226 ? -22.393 8.473 7.470 1.00 93.81 226 ASN A CA 1
ATOM 1966 C C . ASN A 1 226 ? -22.277 7.460 8.626 1.00 93.81 226 ASN A C 1
ATOM 1968 O O . ASN A 1 226 ? -23.045 6.509 8.722 1.00 93.81 226 ASN A O 1
ATOM 1972 N N . ASN A 1 227 ? -21.256 7.614 9.469 1.00 96.25 227 ASN A N 1
ATOM 1973 C CA . ASN A 1 227 ? -21.073 6.825 10.685 1.00 96.25 227 ASN A CA 1
ATOM 1974 C C . ASN A 1 227 ? -20.293 7.633 11.730 1.00 96.25 227 ASN A C 1
ATOM 1976 O O . ASN A 1 227 ? -19.562 8.566 11.381 1.00 96.25 227 ASN A O 1
ATOM 1980 N N . ARG A 1 228 ? -20.412 7.242 13.001 1.00 97.31 228 ARG A N 1
ATOM 1981 C CA . ARG A 1 228 ? -19.566 7.729 14.106 1.00 97.31 228 ARG A CA 1
ATOM 1982 C C . ARG A 1 228 ? -18.721 6.595 14.687 1.00 97.31 228 ARG A C 1
ATOM 1984 O O . ARG A 1 228 ? -18.465 6.553 15.886 1.00 97.31 228 ARG A O 1
ATOM 1991 N N . ASP A 1 229 ? -18.319 5.657 13.839 1.00 98.56 229 ASP A N 1
ATOM 1992 C CA . ASP A 1 229 ? -17.678 4.420 14.267 1.00 98.56 229 ASP A CA 1
ATOM 1993 C C . ASP A 1 229 ? -16.190 4.617 14.560 1.00 98.56 229 ASP A C 1
ATOM 1995 O O . ASP A 1 229 ? -15.540 5.526 14.025 1.00 98.56 229 ASP A O 1
ATOM 1999 N N . ILE A 1 230 ? -15.638 3.717 15.376 1.00 98.75 230 ILE A N 1
ATOM 2000 C CA . ILE A 1 230 ? -14.204 3.629 15.645 1.00 98.75 230 ILE A CA 1
ATOM 2001 C C . ILE A 1 230 ? -13.632 2.303 15.150 1.00 98.75 230 ILE A C 1
ATOM 2003 O O . ILE A 1 230 ? -14.217 1.244 15.359 1.00 98.75 230 ILE A O 1
ATOM 2007 N N . PHE A 1 231 ? -12.468 2.349 14.506 1.00 98.81 231 PHE A N 1
ATOM 2008 C CA . PHE A 1 231 ? -11.753 1.156 14.055 1.00 98.81 231 PHE A CA 1
ATOM 2009 C C . PHE A 1 231 ? -10.382 1.039 14.715 1.00 98.81 231 PHE A C 1
ATOM 2011 O O . PHE A 1 231 ? -9.632 2.011 14.781 1.00 98.81 231 PHE A O 1
ATOM 2018 N N . LEU A 1 232 ? -10.039 -0.167 15.161 1.00 98.56 232 LEU A N 1
ATOM 2019 C CA . LEU A 1 232 ? -8.762 -0.513 15.766 1.00 98.56 232 LEU A CA 1
ATOM 2020 C C . LEU A 1 232 ? -7.997 -1.465 14.855 1.00 98.56 232 LEU A C 1
ATOM 2022 O O . LEU A 1 232 ? -8.481 -2.548 14.530 1.00 98.56 232 LEU A O 1
ATOM 2026 N N . HIS A 1 233 ? -6.764 -1.101 14.520 1.00 97.81 233 HIS A N 1
ATOM 2027 C CA . HIS A 1 233 ? -5.809 -2.033 13.936 1.00 97.81 233 HIS A CA 1
ATOM 2028 C C . HIS A 1 233 ? -4.733 -2.387 14.955 1.00 97.81 233 HIS A C 1
ATOM 2030 O O . HIS A 1 233 ? -3.971 -1.510 15.361 1.00 97.81 233 HIS A O 1
ATOM 2036 N N . ILE A 1 234 ? -4.622 -3.666 15.314 1.00 94.94 234 ILE A N 1
ATOM 2037 C CA . ILE A 1 234 ? -3.621 -4.154 16.266 1.00 94.94 234 ILE A CA 1
ATOM 2038 C C . ILE A 1 234 ? -2.657 -5.106 15.558 1.00 94.94 234 ILE A C 1
ATOM 2040 O O . ILE A 1 234 ? -3.037 -6.186 15.130 1.00 94.94 234 ILE A O 1
ATOM 2044 N N . ARG A 1 235 ? -1.378 -4.732 15.471 1.00 91.25 235 ARG A N 1
ATOM 2045 C CA . ARG A 1 235 ? -0.307 -5.641 15.043 1.00 91.25 235 ARG A CA 1
ATOM 2046 C C . ARG A 1 235 ? 0.376 -6.227 16.268 1.00 91.25 235 ARG A C 1
ATOM 2048 O O . ARG A 1 235 ? 1.032 -5.490 17.006 1.00 91.25 235 ARG A O 1
ATOM 2055 N N . LEU A 1 236 ? 0.258 -7.535 16.453 1.00 88.69 236 LEU A N 1
ATOM 2056 C CA . LEU A 1 236 ? 0.951 -8.267 17.509 1.00 88.69 236 LEU A CA 1
ATOM 2057 C C . LEU A 1 236 ? 2.000 -9.211 16.934 1.00 88.69 236 LEU A C 1
ATOM 2059 O O . LEU A 1 236 ? 3.103 -9.212 17.458 1.00 88.69 236 LEU A O 1
ATOM 2063 N N . GLY A 1 237 ? 1.704 -9.932 15.849 1.00 82.19 237 GLY A N 1
ATOM 2064 C CA . GLY A 1 237 ? 2.478 -11.059 15.307 1.00 82.19 237 GLY A CA 1
ATOM 2065 C C . GLY A 1 237 ? 3.974 -11.085 15.649 1.00 82.19 237 GLY A C 1
ATOM 2066 O O . GLY A 1 237 ? 4.384 -11.606 16.685 1.00 82.19 237 GLY A O 1
ATOM 2067 N N . ASP A 1 238 ? 4.807 -10.517 14.780 1.00 74.88 238 ASP A N 1
ATOM 2068 C CA . ASP A 1 238 ? 6.272 -10.510 14.916 1.00 74.88 238 ASP A CA 1
ATOM 2069 C C . ASP A 1 238 ? 6.823 -9.475 15.913 1.00 74.88 238 ASP A C 1
ATOM 2071 O O . ASP A 1 238 ? 8.018 -9.463 16.201 1.00 74.88 238 ASP A O 1
ATOM 2075 N N . VAL A 1 239 ? 5.959 -8.618 16.458 1.00 76.00 239 VAL A N 1
ATOM 2076 C CA . VAL A 1 239 ? 6.329 -7.515 17.363 1.00 76.00 239 VAL A CA 1
ATOM 2077 C C . VAL A 1 239 ? 5.930 -7.772 18.817 1.00 76.00 239 VAL A C 1
ATOM 2079 O O . VAL A 1 239 ? 6.241 -6.968 19.691 1.00 76.00 239 VAL A O 1
ATOM 2082 N N . LYS A 1 240 ? 5.280 -8.904 19.108 1.00 73.50 240 LYS A N 1
ATOM 2083 C CA . LYS A 1 240 ? 4.745 -9.256 20.431 1.00 73.50 240 LYS A CA 1
ATOM 2084 C C . LYS A 1 240 ? 5.819 -9.292 21.512 1.00 73.50 240 LYS A C 1
ATOM 2086 O O . LYS A 1 240 ? 5.560 -8.869 22.628 1.00 73.50 240 LYS A O 1
ATOM 2091 N N . ASN A 1 241 ? 7.020 -9.755 21.175 1.00 67.44 241 ASN A N 1
ATOM 2092 C CA . ASN A 1 241 ? 8.144 -9.804 22.115 1.00 67.44 241 ASN A CA 1
ATOM 2093 C C . ASN A 1 241 ? 8.806 -8.430 22.325 1.00 67.44 241 ASN A C 1
ATOM 2095 O O . ASN A 1 241 ? 9.548 -8.252 23.283 1.00 67.44 241 ASN A O 1
ATOM 2099 N N . GLU A 1 242 ? 8.556 -7.464 21.436 1.00 64.19 242 GLU A N 1
ATOM 2100 C CA . GLU A 1 242 ? 9.098 -6.096 21.513 1.00 64.19 242 GLU A CA 1
ATOM 2101 C C . GLU A 1 242 ? 8.127 -5.106 22.160 1.00 64.19 242 GLU A C 1
ATOM 2103 O O . GLU A 1 242 ? 8.490 -3.974 22.504 1.00 64.19 242 GLU A O 1
ATOM 2108 N N . ASN A 1 243 ? 6.865 -5.512 22.252 1.00 65.19 243 ASN A N 1
ATOM 2109 C CA . ASN A 1 243 ? 5.790 -4.735 22.819 1.00 65.19 243 ASN A CA 1
ATOM 2110 C C . ASN A 1 243 ? 5.496 -5.260 24.217 1.00 65.19 243 ASN A C 1
ATOM 2112 O O . ASN A 1 243 ? 5.161 -6.426 24.406 1.00 65.19 243 ASN A O 1
ATOM 2116 N N . ASP A 1 244 ? 5.578 -4.370 25.199 1.00 71.38 244 ASP A N 1
ATOM 2117 C CA . ASP A 1 244 ? 5.023 -4.653 26.511 1.00 71.38 244 ASP A CA 1
ATOM 2118 C C . ASP A 1 244 ? 3.505 -4.828 26.352 1.00 71.38 244 ASP A C 1
ATOM 2120 O O . ASP A 1 244 ? 2.802 -3.920 25.883 1.00 71.38 244 ASP A O 1
ATOM 2124 N N . LYS A 1 245 ? 3.008 -6.025 26.690 1.00 75.75 245 LYS A N 1
ATOM 2125 C CA . LYS A 1 245 ? 1.584 -6.360 26.599 1.00 75.75 245 LYS A CA 1
ATOM 2126 C C . LYS A 1 245 ? 0.734 -5.351 27.368 1.00 75.75 245 LYS A C 1
ATOM 2128 O O . LYS A 1 245 ? -0.324 -4.957 26.879 1.00 75.75 245 LYS A O 1
ATOM 2133 N N . GLN A 1 246 ? 1.211 -4.913 28.534 1.00 78.62 246 GLN A N 1
ATOM 2134 C CA . GLN A 1 246 ? 0.495 -3.970 29.380 1.00 78.62 246 GLN A CA 1
ATOM 2135 C C . GLN A 1 246 ? 0.416 -2.595 28.713 1.00 78.62 246 GLN A C 1
ATOM 2137 O O . GLN A 1 246 ? -0.681 -2.061 28.562 1.00 78.62 246 GLN A O 1
ATOM 2142 N N . ASN A 1 247 ? 1.535 -2.061 28.218 1.00 85.06 247 ASN A N 1
ATOM 2143 C CA . ASN A 1 247 ? 1.537 -0.755 27.543 1.00 85.06 247 ASN A CA 1
ATOM 2144 C C . ASN A 1 247 ? 0.720 -0.776 26.245 1.00 85.06 247 ASN A C 1
ATOM 2146 O O . ASN A 1 247 ? 0.038 0.193 25.920 1.00 85.06 247 ASN A O 1
ATOM 2150 N N . THR A 1 248 ? 0.725 -1.904 25.528 1.00 89.12 248 THR A N 1
ATOM 2151 C CA . THR A 1 248 ? -0.095 -2.081 24.321 1.00 89.12 248 THR A CA 1
ATOM 2152 C C . THR A 1 248 ? -1.579 -1.989 24.652 1.00 89.12 248 THR A C 1
ATOM 2154 O O . THR A 1 248 ? -2.287 -1.221 24.009 1.00 89.12 248 THR A O 1
ATOM 2157 N N . PHE A 1 249 ? -2.053 -2.722 25.666 1.00 93.38 249 PHE A N 1
ATOM 2158 C CA . PHE A 1 249 ? -3.445 -2.627 26.107 1.00 93.38 249 PHE A CA 1
ATOM 2159 C C . PHE A 1 249 ? -3.790 -1.200 26.554 1.00 93.38 249 PHE A C 1
ATOM 2161 O O . PHE A 1 249 ? -4.757 -0.626 26.059 1.00 93.38 249 PHE A O 1
ATOM 2168 N N . LEU A 1 250 ? -2.962 -0.602 27.420 1.00 94.19 250 LEU A N 1
ATOM 2169 C CA . LEU A 1 250 ? -3.181 0.745 27.959 1.00 94.19 250 LEU A CA 1
ATOM 2170 C C . LEU A 1 250 ? -3.266 1.819 26.868 1.00 94.19 250 LEU A C 1
ATOM 2172 O O . LEU A 1 250 ? -4.054 2.753 27.001 1.00 94.19 250 LEU A O 1
ATOM 2176 N N . TYR A 1 251 ? -2.498 1.689 25.783 1.00 95.44 251 TYR A N 1
ATOM 2177 C CA . TYR A 1 251 ? -2.576 2.593 24.636 1.00 95.44 251 TYR A CA 1
ATOM 2178 C C . TYR A 1 251 ? -3.977 2.605 24.004 1.00 95.44 251 TYR A C 1
ATOM 2180 O O . TYR A 1 251 ? -4.568 3.678 23.863 1.00 95.44 251 TYR A O 1
ATOM 2188 N N . TYR A 1 252 ? -4.528 1.434 23.664 1.00 97.56 252 TYR A N 1
ATOM 2189 C CA . TYR A 1 252 ? -5.870 1.349 23.075 1.00 97.56 252 TYR A CA 1
ATOM 2190 C C . TYR A 1 252 ? -6.953 1.730 24.091 1.00 97.56 252 TYR A C 1
ATOM 2192 O O . TYR A 1 252 ? -7.854 2.499 23.760 1.00 97.56 252 TYR A O 1
ATOM 2200 N N . ASP A 1 253 ? -6.829 1.256 25.333 1.00 97.50 253 ASP A N 1
ATOM 2201 C CA . ASP A 1 253 ? -7.776 1.499 26.428 1.00 97.50 253 ASP A CA 1
ATOM 2202 C C . ASP A 1 253 ? -7.946 2.992 26.729 1.00 97.50 253 ASP A C 1
ATOM 2204 O O . ASP A 1 253 ? -9.059 3.512 26.841 1.00 97.50 253 ASP A O 1
ATOM 2208 N N . LYS A 1 254 ? -6.825 3.716 26.790 1.00 97.06 254 LYS A N 1
ATOM 2209 C CA . LYS A 1 254 ? -6.802 5.160 27.022 1.00 97.06 254 LYS A CA 1
ATOM 2210 C C . LYS A 1 254 ? -7.577 5.924 25.953 1.00 97.06 254 LYS A C 1
ATOM 2212 O O . LYS A 1 254 ? -8.276 6.873 26.280 1.00 97.06 254 LYS A O 1
ATOM 2217 N N . ILE A 1 255 ? -7.443 5.536 24.686 1.00 98.12 255 ILE A N 1
ATOM 2218 C CA . ILE A 1 255 ? -8.111 6.234 23.582 1.00 98.12 255 ILE A CA 1
ATOM 2219 C C . ILE A 1 255 ? -9.594 5.871 23.556 1.00 98.12 255 ILE A C 1
ATOM 2221 O O . ILE A 1 255 ? -10.435 6.767 23.475 1.00 98.12 255 ILE A O 1
ATOM 2225 N N . LEU A 1 256 ? -9.915 4.579 23.665 1.00 98.31 256 LEU A N 1
ATOM 2226 C CA . LEU A 1 256 ? -11.287 4.075 23.646 1.00 98.31 256 LEU A CA 1
ATOM 2227 C C . LEU A 1 256 ? -12.124 4.631 24.801 1.00 98.31 256 LEU A C 1
ATOM 2229 O O . LEU A 1 256 ? -13.247 5.064 24.581 1.00 98.31 256 LEU A O 1
ATOM 2233 N N . SER A 1 257 ? -11.571 4.687 26.015 1.00 97.44 257 SER A N 1
ATOM 2234 C CA . SER A 1 257 ? -12.271 5.249 27.182 1.00 97.44 257 SER A CA 1
ATOM 2235 C C . SER A 1 257 ? -12.553 6.753 27.078 1.00 97.44 257 SER A C 1
ATOM 2237 O O . SER A 1 257 ? -13.437 7.248 27.772 1.00 97.44 257 SER A O 1
ATOM 2239 N N . SER A 1 258 ? -11.829 7.482 26.221 1.00 96.00 258 SER A N 1
ATOM 2240 C CA . SER A 1 258 ? -11.975 8.934 26.050 1.00 96.00 258 SER A CA 1
ATOM 2241 C C . SER A 1 258 ? -12.632 9.358 24.732 1.00 96.00 258 SER A C 1
ATOM 2243 O O . SER A 1 258 ? -12.671 10.552 24.433 1.00 96.00 258 SER A O 1
ATOM 2245 N N . THR A 1 259 ? -13.083 8.410 23.909 1.00 96.56 259 THR A N 1
ATOM 2246 C CA . THR A 1 259 ? -13.618 8.688 22.569 1.00 96.56 259 THR A CA 1
ATOM 2247 C C . THR A 1 259 ? -15.073 8.248 22.495 1.00 96.56 259 THR A C 1
ATOM 2249 O O . THR A 1 259 ? -15.369 7.090 22.755 1.00 96.56 259 THR A O 1
ATOM 2252 N N . ASP A 1 260 ? -15.972 9.162 22.123 1.00 95.88 260 ASP A N 1
ATOM 2253 C CA . ASP A 1 260 ? -17.360 8.816 21.798 1.00 95.88 260 ASP A CA 1
ATOM 2254 C C . ASP A 1 260 ? -17.415 8.144 20.420 1.00 95.88 260 ASP A C 1
ATOM 2256 O O . ASP A 1 260 ? -16.832 8.651 19.454 1.00 95.88 260 ASP A O 1
ATOM 2260 N N . PHE A 1 261 ? -18.095 7.004 20.332 1.00 97.69 261 PHE A N 1
ATOM 2261 C CA . PHE A 1 261 ? -18.313 6.280 19.085 1.00 97.69 261 PHE A CA 1
ATOM 2262 C C . PHE A 1 261 ? -19.601 5.457 19.147 1.00 97.69 261 PHE A C 1
ATOM 2264 O O . PHE A 1 261 ? -20.073 5.095 20.221 1.00 97.69 261 PHE A O 1
ATOM 2271 N N . GLU A 1 262 ? -20.167 5.160 17.979 1.00 97.75 262 GLU A N 1
ATOM 2272 C CA . GLU A 1 262 ? -21.393 4.363 17.864 1.00 97.75 262 GLU A CA 1
ATOM 2273 C C . GLU A 1 262 ? -21.092 2.860 17.867 1.00 97.75 262 GLU A C 1
ATOM 2275 O O . GLU A 1 262 ? -21.555 2.140 18.750 1.00 97.75 262 GLU A O 1
ATOM 2280 N N . ILE A 1 263 ? -20.271 2.390 16.921 1.00 98.44 263 ILE A N 1
ATOM 2281 C CA . ILE A 1 263 ? -19.816 0.997 16.859 1.00 98.44 263 ILE A CA 1
ATOM 2282 C C . ILE A 1 263 ? -18.287 0.945 16.858 1.00 98.44 263 ILE A C 1
ATOM 2284 O O . ILE A 1 263 ? -17.619 1.689 16.135 1.00 98.44 263 ILE A O 1
ATOM 2288 N N . GLY A 1 264 ? -17.730 0.049 17.674 1.00 98.69 264 GLY A N 1
ATOM 2289 C CA . GLY A 1 264 ? -16.303 -0.247 17.703 1.00 98.69 264 GLY A CA 1
ATOM 2290 C C . GLY A 1 264 ? -15.961 -1.490 16.891 1.00 98.69 264 GLY A C 1
ATOM 2291 O O . GLY A 1 264 ? -16.621 -2.518 17.021 1.00 98.69 264 GLY A O 1
ATOM 2292 N N . TYR A 1 265 ? -14.905 -1.408 16.086 1.00 98.81 265 TYR A N 1
ATOM 2293 C CA . TYR A 1 265 ? -14.396 -2.508 15.270 1.00 98.81 265 TYR A CA 1
ATOM 2294 C C . TYR A 1 265 ? -12.926 -2.780 15.565 1.00 98.81 265 TYR A C 1
ATOM 2296 O O . TYR A 1 265 ? -12.164 -1.859 15.858 1.00 98.81 265 TYR A O 1
ATOM 2304 N N . ILE A 1 266 ? -12.507 -4.034 15.425 1.00 98.75 266 ILE A N 1
ATOM 2305 C CA . ILE A 1 266 ? -11.127 -4.460 15.653 1.00 98.75 266 ILE A CA 1
ATOM 2306 C C . ILE A 1 266 ? -10.660 -5.431 14.573 1.00 98.75 266 ILE A C 1
ATOM 2308 O O . ILE A 1 266 ? -11.360 -6.373 14.212 1.00 98.75 266 ILE A O 1
ATOM 2312 N N . SER A 1 267 ? -9.444 -5.219 14.082 1.00 98.12 267 SER A N 1
ATOM 2313 C CA . SER A 1 267 ? -8.739 -6.149 13.207 1.00 98.12 267 SER A CA 1
ATOM 2314 C C . SER A 1 267 ? -7.309 -6.343 13.700 1.00 98.12 267 SER A C 1
ATOM 2316 O O . SER A 1 267 ? -6.667 -5.400 14.175 1.00 98.12 267 SER A O 1
ATOM 2318 N N . SER A 1 268 ? -6.814 -7.576 13.628 1.00 96.06 268 SER A N 1
ATOM 2319 C CA . SER A 1 268 ? -5.500 -7.942 14.149 1.00 96.06 268 SER A CA 1
ATOM 2320 C C . SER A 1 268 ? -4.935 -9.150 13.420 1.00 96.06 268 SER A C 1
ATOM 2322 O O . SER A 1 268 ? -5.671 -10.072 13.077 1.00 96.06 268 SER A O 1
ATOM 2324 N N . ASP A 1 269 ? -3.611 -9.189 13.262 1.00 93.19 269 ASP A N 1
ATOM 2325 C CA . ASP A 1 269 ? -2.895 -10.380 12.786 1.00 93.19 269 ASP A CA 1
ATOM 2326 C C . ASP A 1 269 ? -2.845 -11.506 13.837 1.00 93.19 269 ASP A C 1
ATOM 2328 O O . ASP A 1 269 ? -2.310 -12.583 13.587 1.00 93.19 269 ASP A O 1
ATOM 2332 N N . SER A 1 270 ? -3.379 -11.261 15.036 1.00 94.06 270 SER A N 1
ATOM 2333 C CA . SER A 1 270 ? -3.485 -12.214 16.144 1.00 94.06 270 SER A CA 1
ATOM 2334 C C . SER A 1 270 ? -4.753 -11.950 16.968 1.00 94.06 270 SER A C 1
ATOM 2336 O O . SER A 1 270 ? -4.684 -11.723 18.175 1.00 94.06 270 SER A O 1
ATOM 2338 N N . ILE A 1 271 ? -5.927 -11.955 16.326 1.00 95.75 271 ILE A N 1
ATOM 2339 C CA . ILE A 1 271 ? -7.203 -11.544 16.949 1.00 95.75 271 ILE A CA 1
ATOM 2340 C C . ILE A 1 271 ? -7.591 -12.334 18.214 1.00 95.75 271 ILE A C 1
ATOM 2342 O O . ILE A 1 271 ? -8.299 -11.819 19.073 1.00 95.75 271 ILE A O 1
ATOM 2346 N N . TYR A 1 272 ? -7.091 -13.561 18.373 1.00 94.56 272 TYR A N 1
ATOM 2347 C CA . TYR A 1 272 ? -7.352 -14.405 19.544 1.00 94.56 272 TYR A CA 1
ATOM 2348 C C . TYR A 1 272 ? -6.363 -14.206 20.706 1.00 94.56 272 TYR A C 1
ATOM 2350 O O . TYR A 1 272 ? -6.438 -14.939 21.698 1.00 94.56 272 TYR A O 1
ATOM 2358 N N . ASP A 1 273 ? -5.435 -13.255 20.596 1.00 94.12 273 ASP A N 1
ATOM 2359 C CA . ASP A 1 273 ? -4.541 -12.869 21.689 1.00 94.12 273 ASP A CA 1
ATOM 2360 C C . ASP A 1 273 ? -5.315 -12.225 22.853 1.00 94.12 273 ASP A C 1
ATOM 2362 O O . ASP A 1 273 ? -6.330 -11.555 22.645 1.00 94.12 273 ASP A O 1
ATOM 2366 N N . ASP A 1 274 ? -4.815 -12.398 24.079 1.00 93.94 274 ASP A N 1
ATOM 2367 C CA . ASP A 1 274 ? -5.454 -11.911 25.309 1.00 93.94 274 ASP A CA 1
ATOM 2368 C C . ASP A 1 274 ? -5.700 -10.397 25.294 1.00 93.94 274 ASP A C 1
ATOM 2370 O O . ASP A 1 274 ? -6.714 -9.940 25.820 1.00 93.94 274 ASP A O 1
ATOM 2374 N N . ILE A 1 275 ? -4.818 -9.613 24.659 1.00 94.56 275 ILE A N 1
ATOM 2375 C CA . ILE A 1 275 ? -5.007 -8.161 24.516 1.00 94.56 275 ILE A CA 1
ATOM 2376 C C . ILE A 1 275 ? -6.246 -7.868 23.666 1.00 94.56 275 ILE A C 1
ATOM 2378 O O . ILE A 1 275 ? -7.073 -7.042 24.046 1.00 94.56 275 ILE A O 1
ATOM 2382 N N . CYS A 1 276 ? -6.385 -8.552 22.526 1.00 96.81 276 CYS A N 1
ATOM 2383 C CA . CYS A 1 276 ? -7.517 -8.359 21.623 1.00 96.81 276 CYS A CA 1
ATOM 2384 C C . CYS A 1 276 ? -8.819 -8.806 22.293 1.00 96.81 276 CYS A C 1
ATOM 2386 O O . CYS A 1 276 ? -9.776 -8.041 22.292 1.00 96.81 276 CYS A O 1
ATOM 2388 N N . LYS A 1 277 ? -8.828 -9.985 22.932 1.00 97.69 277 LYS A N 1
ATOM 2389 C CA . LYS A 1 277 ? -9.982 -10.488 23.699 1.00 97.69 277 LYS A CA 1
ATOM 2390 C C . LYS A 1 277 ? -10.413 -9.507 24.787 1.00 97.69 277 LYS A C 1
ATOM 2392 O O . LYS A 1 277 ? -11.575 -9.135 24.842 1.00 97.69 277 LYS A O 1
ATOM 2397 N N . SER A 1 278 ? -9.461 -9.002 25.574 1.00 97.69 278 SER A N 1
ATOM 2398 C CA . SER A 1 278 ? -9.751 -8.037 26.642 1.00 97.69 278 SER A CA 1
ATOM 2399 C C . SER A 1 278 ? -10.366 -6.739 26.107 1.00 97.69 278 SER A C 1
ATOM 2401 O O . SER A 1 278 ? -11.278 -6.192 26.721 1.00 97.69 278 SER A O 1
ATOM 2403 N N . LEU A 1 279 ? -9.883 -6.234 24.965 1.00 98.44 279 LEU A N 1
ATOM 2404 C CA . LEU A 1 279 ? -10.449 -5.043 24.322 1.00 98.44 279 LEU A CA 1
ATOM 2405 C C . LEU A 1 279 ? -11.839 -5.317 23.731 1.00 98.44 279 LEU A C 1
ATOM 2407 O O . LEU A 1 279 ? -12.729 -4.481 23.879 1.00 98.44 279 LEU A O 1
ATOM 2411 N N . ILE A 1 280 ? -12.029 -6.477 23.094 1.00 98.62 280 ILE A N 1
ATOM 2412 C CA . ILE A 1 280 ? -13.323 -6.923 22.562 1.00 98.62 280 ILE A CA 1
ATOM 2413 C C . ILE A 1 280 ? -14.355 -6.986 23.681 1.00 98.62 280 ILE A C 1
ATOM 2415 O O . ILE A 1 280 ? -15.406 -6.365 23.554 1.00 98.62 280 ILE A O 1
ATOM 2419 N N . ASP A 1 281 ? -14.031 -7.657 24.783 1.00 98.50 281 ASP A N 1
ATOM 2420 C CA . ASP A 1 281 ? -14.951 -7.853 25.901 1.00 98.50 281 ASP A CA 1
ATOM 2421 C C . ASP A 1 281 ? -15.270 -6.526 26.603 1.00 98.50 281 ASP A C 1
ATOM 2423 O O . ASP A 1 281 ? -16.429 -6.235 26.898 1.00 98.50 281 ASP A O 1
ATOM 2427 N N . LYS A 1 282 ? -14.256 -5.680 26.839 1.00 98.50 282 LYS A N 1
ATOM 2428 C CA . LYS A 1 282 ? -14.429 -4.409 27.560 1.00 98.50 282 LYS A CA 1
ATOM 2429 C C . LYS A 1 282 ? -15.250 -3.380 26.780 1.00 98.50 282 LYS A C 1
ATOM 2431 O O . LYS A 1 282 ? -15.990 -2.615 27.395 1.00 98.50 282 LYS A O 1
ATOM 2436 N N . TYR A 1 283 ? -15.105 -3.336 25.456 1.00 98.50 283 TYR A N 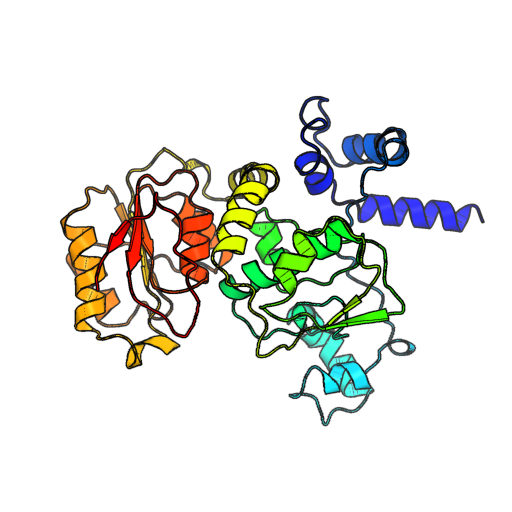1
ATOM 2437 C CA . TYR A 1 283 ? -15.705 -2.300 24.606 1.00 98.50 283 TYR A CA 1
ATOM 2438 C C . TYR A 1 283 ? -16.741 -2.835 23.611 1.00 98.50 283 TYR A C 1
ATOM 2440 O O . TYR A 1 283 ? -17.208 -2.080 22.760 1.00 98.50 283 TYR A O 1
ATOM 2448 N N . ASN A 1 284 ? -17.105 -4.117 23.716 1.00 98.19 284 ASN A N 1
ATOM 2449 C CA . ASN A 1 284 ? -18.038 -4.807 22.824 1.00 98.19 284 ASN A CA 1
ATOM 2450 C C . ASN A 1 284 ? -17.672 -4.633 21.332 1.00 98.19 284 ASN A C 1
ATOM 2452 O O . ASN A 1 284 ? -18.507 -4.257 20.506 1.00 98.19 284 ASN A O 1
ATOM 2456 N N . LEU A 1 285 ? -16.392 -4.840 20.999 1.00 98.69 285 LEU A N 1
ATOM 2457 C CA . LEU A 1 285 ? -15.869 -4.586 19.651 1.00 98.69 285 LEU A CA 1
ATOM 2458 C C . LEU A 1 285 ? -16.270 -5.693 18.670 1.00 98.69 285 LEU A C 1
ATOM 2460 O O . LEU A 1 285 ? -16.153 -6.882 18.963 1.00 98.69 285 LEU A O 1
ATOM 2464 N N . GLN A 1 286 ? -16.646 -5.302 17.455 1.00 98.62 286 GLN A N 1
ATOM 2465 C CA . GLN A 1 286 ? -16.917 -6.222 16.356 1.00 98.62 286 GLN A CA 1
ATOM 2466 C C . GLN A 1 286 ? -15.627 -6.594 15.617 1.00 98.62 286 GLN A C 1
ATOM 2468 O O . GLN A 1 286 ? -14.836 -5.732 15.227 1.00 98.62 286 GLN A O 1
ATOM 2473 N N . ILE A 1 287 ? -15.418 -7.890 15.395 1.00 98.50 287 ILE A N 1
ATOM 2474 C CA . ILE A 1 287 ? -14.232 -8.392 14.695 1.00 98.50 287 ILE A CA 1
ATOM 2475 C C . ILE A 1 287 ? -14.370 -8.162 13.187 1.00 98.50 287 ILE A C 1
ATOM 2477 O O . ILE A 1 287 ? -15.361 -8.554 12.573 1.00 98.50 287 ILE A O 1
ATOM 2481 N N . ILE A 1 288 ? -13.330 -7.582 12.590 1.00 97.56 288 ILE A N 1
ATOM 2482 C CA . ILE A 1 288 ? -13.148 -7.457 11.145 1.00 97.56 288 ILE A CA 1
ATOM 2483 C C . ILE A 1 288 ? -12.040 -8.414 10.701 1.00 97.56 288 ILE A C 1
ATOM 2485 O O . ILE A 1 288 ? -10.851 -8.146 10.897 1.00 97.56 288 ILE A O 1
ATOM 2489 N N . ASP A 1 289 ? -12.453 -9.513 10.074 1.00 94.25 289 ASP A N 1
ATOM 2490 C CA . ASP A 1 289 ? -11.580 -10.531 9.482 1.00 94.25 289 ASP A CA 1
ATOM 2491 C C . ASP A 1 289 ? -11.700 -10.512 7.951 1.00 94.25 289 ASP A C 1
ATOM 2493 O O . ASP A 1 289 ? -12.298 -11.382 7.317 1.00 94.25 289 ASP A O 1
ATOM 2497 N N . PHE A 1 290 ? -11.207 -9.429 7.349 1.00 96.19 290 PHE A N 1
ATOM 2498 C CA . PHE A 1 290 ? -11.143 -9.285 5.898 1.00 96.19 290 PHE A CA 1
ATOM 2499 C C . PHE A 1 290 ? -9.705 -9.431 5.388 1.00 96.19 290 PHE A C 1
ATOM 2501 O O . PHE A 1 290 ? -8.730 -9.300 6.131 1.00 96.19 290 PHE A O 1
ATOM 2508 N N . CYS A 1 291 ? -9.560 -9.631 4.074 1.00 94.31 291 CYS A N 1
ATOM 2509 C CA . CYS A 1 291 ? -8.257 -9.519 3.421 1.00 94.31 291 CYS A CA 1
ATOM 2510 C C . CYS A 1 291 ? -7.703 -8.086 3.514 1.00 94.31 291 CYS A C 1
ATOM 2512 O O . CYS A 1 291 ? -8.422 -7.136 3.821 1.00 94.31 291 CYS A O 1
ATOM 2514 N N . GLU A 1 292 ? -6.424 -7.900 3.184 1.00 95.25 292 GLU A N 1
ATOM 2515 C CA . GLU A 1 292 ? -5.718 -6.632 3.401 1.00 95.25 292 GLU A CA 1
ATOM 2516 C C . GLU A 1 292 ? -6.398 -5.439 2.710 1.00 95.25 292 GLU A C 1
ATOM 2518 O O . GLU A 1 292 ? -6.504 -4.359 3.289 1.00 95.25 292 GLU A O 1
ATOM 2523 N N . VAL A 1 293 ? -6.884 -5.649 1.481 1.00 97.62 293 VAL A N 1
ATOM 2524 C CA . VAL A 1 293 ? -7.570 -4.629 0.673 1.00 97.62 293 VAL A CA 1
ATOM 2525 C C . VAL A 1 293 ? -8.889 -4.229 1.327 1.00 97.62 293 VAL A C 1
ATOM 2527 O O . VAL A 1 293 ? -9.124 -3.046 1.569 1.00 97.62 293 VAL A O 1
ATOM 2530 N N . SER A 1 294 ? -9.733 -5.208 1.650 1.00 98.31 294 SER A N 1
ATOM 2531 C CA . SER A 1 294 ? -11.048 -4.970 2.243 1.00 98.31 294 SER A CA 1
ATOM 2532 C C . SER A 1 294 ? -10.955 -4.406 3.662 1.00 98.31 294 SER A C 1
ATOM 2534 O O . SER A 1 294 ? -11.756 -3.540 4.006 1.00 98.31 294 SER A O 1
ATOM 2536 N N . THR A 1 295 ? -9.951 -4.801 4.452 1.00 98.50 295 THR A N 1
ATOM 2537 C CA . THR A 1 295 ? -9.672 -4.203 5.767 1.00 98.50 295 THR A CA 1
ATOM 2538 C C . THR A 1 295 ? -9.335 -2.722 5.638 1.00 98.50 295 THR A C 1
ATOM 2540 O O . THR A 1 295 ? -9.942 -1.907 6.327 1.00 98.50 295 THR A O 1
ATOM 2543 N N . ILE A 1 296 ? -8.432 -2.344 4.723 1.00 98.56 296 ILE A N 1
ATOM 2544 C CA . ILE A 1 296 ? -8.103 -0.930 4.473 1.00 98.56 296 ILE A CA 1
ATOM 2545 C C . ILE A 1 296 ? -9.336 -0.159 3.994 1.00 98.56 296 ILE A C 1
ATOM 2547 O O . ILE A 1 296 ? -9.624 0.920 4.512 1.00 98.56 296 ILE A O 1
ATOM 2551 N N . MET A 1 297 ? -10.075 -0.712 3.027 1.00 98.56 297 MET A N 1
ATOM 2552 C CA . MET A 1 297 ? -11.293 -0.095 2.504 1.00 98.56 297 MET A CA 1
ATOM 2553 C C . MET A 1 297 ? -12.295 0.180 3.623 1.00 98.56 297 MET A C 1
ATOM 2555 O O . MET A 1 297 ? -12.722 1.321 3.772 1.00 98.56 297 MET A O 1
ATOM 2559 N N . PHE A 1 298 ? -12.620 -0.825 4.438 1.00 98.75 298 PHE A N 1
ATOM 2560 C CA . PHE A 1 298 ? -13.563 -0.682 5.543 1.00 98.75 298 PHE A CA 1
ATOM 2561 C C . PHE A 1 298 ? -13.072 0.339 6.571 1.00 98.75 298 PHE A C 1
ATOM 2563 O O . PHE A 1 298 ? -13.761 1.323 6.845 1.00 98.75 298 PHE A O 1
ATOM 2570 N N . ALA A 1 299 ? -11.857 0.141 7.084 1.00 98.50 299 ALA A N 1
ATOM 2571 C CA . ALA A 1 299 ? -11.270 0.963 8.133 1.00 98.50 299 ALA A CA 1
ATOM 2572 C C . ALA A 1 299 ? -11.192 2.441 7.739 1.00 98.50 299 ALA A C 1
ATOM 2574 O O . ALA A 1 299 ? -11.516 3.306 8.547 1.00 98.50 299 ALA A O 1
ATOM 2575 N N . SER A 1 300 ? -10.844 2.733 6.479 1.00 97.44 300 SER A N 1
ATOM 2576 C CA . SER A 1 300 ? -10.756 4.106 5.965 1.00 97.44 300 SER A CA 1
ATOM 2577 C C . SER A 1 300 ? -12.085 4.873 5.991 1.00 97.44 300 SER A C 1
ATOM 2579 O O . SER A 1 300 ? -12.082 6.092 5.823 1.00 97.44 300 SER A O 1
ATOM 2581 N N . THR A 1 301 ? -13.217 4.181 6.180 1.00 98.19 301 THR A N 1
ATOM 2582 C CA . THR A 1 301 ? -14.548 4.800 6.285 1.00 98.19 301 THR A CA 1
ATOM 2583 C C . THR A 1 301 ? -14.939 5.196 7.708 1.00 98.19 301 THR A C 1
ATOM 2585 O O . THR A 1 301 ? -15.870 5.984 7.868 1.00 98.19 301 THR A O 1
ATOM 2588 N N . CYS A 1 302 ? -14.266 4.665 8.733 1.00 98.56 302 CYS A N 1
ATOM 2589 C CA . CYS A 1 302 ? -14.597 4.926 10.134 1.00 98.56 302 CYS A CA 1
ATOM 2590 C C . CYS A 1 302 ? -14.228 6.355 10.541 1.00 98.56 302 CYS A C 1
ATOM 2592 O O . CYS A 1 302 ? -13.210 6.903 10.109 1.00 98.56 302 CYS A O 1
ATOM 2594 N N . ARG A 1 303 ? -15.049 6.970 11.399 1.00 97.50 303 ARG A N 1
ATOM 2595 C CA . ARG A 1 303 ? -14.844 8.366 11.803 1.00 97.50 303 ARG A CA 1
ATOM 2596 C C . ARG A 1 303 ? -13.635 8.544 12.712 1.00 97.50 303 ARG A C 1
ATOM 2598 O O . ARG A 1 303 ? -12.936 9.547 12.597 1.00 97.50 303 ARG A O 1
ATOM 2605 N N . ASN A 1 304 ? -13.362 7.560 13.560 1.00 98.12 304 ASN A N 1
ATOM 2606 C CA . ASN A 1 304 ? -12.169 7.511 14.395 1.00 98.12 304 ASN A CA 1
ATOM 2607 C C . ASN A 1 304 ? -11.364 6.245 14.078 1.00 98.12 304 ASN A C 1
ATOM 2609 O O . ASN A 1 304 ? -11.930 5.172 13.872 1.00 98.12 304 ASN A O 1
ATOM 2613 N N . ILE A 1 305 ? -10.037 6.350 14.043 1.00 98.62 305 ILE A N 1
ATOM 2614 C CA . ILE A 1 305 ? -9.156 5.215 13.745 1.00 98.62 305 ILE A CA 1
ATOM 2615 C C . ILE A 1 305 ? -8.017 5.174 14.756 1.00 98.62 305 ILE A C 1
ATOM 2617 O O . ILE A 1 305 ? -7.330 6.171 14.954 1.00 98.62 305 ILE A O 1
ATOM 2621 N N . ILE A 1 306 ? -7.779 4.012 15.360 1.00 98.50 306 ILE A N 1
ATOM 2622 C CA . ILE A 1 306 ? -6.643 3.750 16.241 1.00 98.50 306 ILE A CA 1
ATOM 2623 C C . ILE A 1 306 ? -5.707 2.765 15.546 1.00 98.50 306 ILE A C 1
ATOM 2625 O O . ILE A 1 306 ? -6.075 1.629 15.241 1.00 98.50 306 ILE A O 1
ATOM 2629 N N . LEU A 1 307 ? -4.488 3.213 15.277 1.00 97.25 307 LEU A N 1
ATOM 2630 C CA . LEU A 1 307 ? -3.490 2.469 14.525 1.00 97.25 307 LEU A CA 1
ATOM 2631 C C . LEU A 1 307 ? -2.480 1.806 15.457 1.00 97.25 307 LEU A C 1
ATOM 2633 O O . LEU A 1 307 ? -2.080 2.380 16.461 1.00 97.25 307 LEU A O 1
ATOM 2637 N N . SER A 1 308 ? -1.959 0.647 15.071 1.00 93.00 308 SER A N 1
ATOM 2638 C CA . SER A 1 308 ? -0.697 0.151 15.620 1.00 93.00 308 SER A CA 1
ATOM 2639 C C . SER A 1 308 ? 0.507 0.829 14.955 1.00 93.00 308 SER A C 1
ATOM 2641 O O . SER A 1 308 ? 0.394 1.445 13.895 1.00 93.00 308 SER A O 1
ATOM 2643 N N . GLY A 1 309 ? 1.704 0.614 15.505 1.00 86.56 309 GLY A N 1
ATOM 2644 C CA . GLY A 1 309 ? 2.944 0.945 14.804 1.00 86.56 309 GLY A CA 1
ATOM 2645 C C . GLY A 1 309 ? 3.151 0.048 13.577 1.00 86.56 309 GLY A C 1
ATOM 2646 O O . GLY A 1 309 ? 3.127 -1.180 13.690 1.00 86.56 309 GLY A O 1
ATOM 2647 N N . GLY A 1 310 ? 3.350 0.644 12.398 1.00 90.88 310 GLY A N 1
ATOM 2648 C CA . GLY A 1 310 ? 3.710 -0.074 11.170 1.00 90.88 310 GLY A CA 1
ATOM 2649 C C . GLY A 1 310 ? 3.149 0.545 9.892 1.00 90.88 310 GLY A C 1
ATOM 2650 O O . GLY A 1 310 ? 2.172 1.286 9.918 1.00 90.88 310 GLY A O 1
ATOM 2651 N N . THR A 1 311 ? 3.734 0.181 8.750 1.00 94.56 311 THR A N 1
ATOM 2652 C CA . THR A 1 311 ? 3.349 0.712 7.430 1.00 94.56 311 THR A CA 1
ATOM 2653 C C . THR A 1 311 ? 1.961 0.289 6.958 1.00 94.56 311 THR A C 1
ATOM 2655 O O . THR A 1 311 ? 1.320 1.034 6.227 1.00 94.56 311 THR A O 1
ATOM 2658 N N . PHE A 1 312 ? 1.466 -0.885 7.365 1.00 96.00 312 PHE A N 1
ATOM 2659 C CA . PHE A 1 312 ? 0.098 -1.300 7.034 1.00 96.00 312 PHE A CA 1
ATOM 2660 C C . PHE A 1 312 ? -0.937 -0.426 7.757 1.00 96.00 312 PHE A C 1
ATOM 2662 O O . PHE A 1 312 ? -1.831 0.116 7.115 1.00 96.00 312 PHE A O 1
ATOM 2669 N N . SER A 1 313 ? -0.754 -0.200 9.061 1.00 95.94 313 SER A N 1
ATOM 2670 C CA . SER A 1 313 ? -1.575 0.731 9.845 1.00 95.94 313 SER A CA 1
ATOM 2671 C C . SER A 1 313 ? -1.455 2.156 9.317 1.00 95.94 313 SER A C 1
ATOM 2673 O O . SER A 1 313 ? -2.456 2.843 9.147 1.00 95.94 313 SER A O 1
ATOM 2675 N N . TRP A 1 314 ? -0.233 2.588 8.995 1.00 96.94 314 TRP A N 1
ATOM 2676 C CA . TRP A 1 314 ? -0.007 3.884 8.367 1.00 96.94 314 TRP A CA 1
ATOM 2677 C C . TRP A 1 314 ? -0.817 4.025 7.075 1.00 96.94 314 TRP A C 1
ATOM 2679 O O . TRP A 1 314 ? -1.469 5.044 6.889 1.00 96.94 314 TRP A O 1
ATOM 2689 N N . LEU A 1 315 ? -0.852 2.994 6.221 1.00 97.94 315 LEU A N 1
ATOM 2690 C CA . LEU A 1 315 ? -1.627 3.018 4.981 1.00 97.94 315 LEU A CA 1
ATOM 2691 C C . LEU A 1 315 ? -3.138 3.108 5.243 1.00 97.94 315 LEU A C 1
ATOM 2693 O O . LEU A 1 315 ? -3.822 3.830 4.525 1.00 97.94 315 LEU A O 1
ATOM 2697 N N . ILE A 1 316 ? -3.655 2.437 6.281 1.00 98.38 316 ILE A N 1
ATOM 2698 C CA . ILE A 1 316 ? -5.057 2.589 6.709 1.00 98.38 316 ILE A CA 1
ATOM 2699 C C . ILE A 1 316 ? -5.358 4.060 7.010 1.00 98.38 316 ILE A C 1
ATOM 2701 O O . ILE A 1 316 ? -6.274 4.624 6.418 1.00 98.38 316 ILE A O 1
ATOM 2705 N N . GLY A 1 317 ? -4.563 4.692 7.881 1.00 97.81 317 GLY A N 1
ATOM 2706 C CA . GLY A 1 317 ? -4.741 6.106 8.223 1.00 97.81 317 GLY A CA 1
ATOM 2707 C C . GLY A 1 317 ? -4.540 7.032 7.024 1.00 97.81 317 GLY A C 1
ATOM 2708 O O . GLY A 1 317 ? -5.289 7.984 6.833 1.00 97.81 317 GLY A O 1
ATOM 2709 N N . PHE A 1 318 ? -3.559 6.739 6.172 1.00 97.62 318 PHE A N 1
ATOM 2710 C CA . PHE A 1 318 ? -3.236 7.548 4.999 1.00 97.62 318 PHE A CA 1
ATOM 2711 C C . PHE A 1 318 ? -4.388 7.609 3.986 1.00 97.62 318 PHE A C 1
ATOM 2713 O O . PHE A 1 318 ? -4.585 8.638 3.342 1.00 97.62 318 PHE A O 1
ATOM 2720 N N . LEU A 1 319 ? -5.166 6.528 3.860 1.00 97.12 319 LEU A N 1
ATOM 2721 C CA . LEU A 1 319 ? -6.329 6.460 2.968 1.00 97.12 319 LEU A CA 1
ATOM 2722 C C . LEU A 1 319 ? -7.647 6.876 3.638 1.00 97.12 319 LEU A C 1
ATOM 2724 O O . LEU A 1 319 ? -8.689 6.915 2.982 1.00 97.12 319 LEU A O 1
ATOM 2728 N N . ALA A 1 320 ? -7.622 7.212 4.927 1.00 96.88 320 ALA A N 1
ATOM 2729 C CA . ALA A 1 320 ? -8.793 7.576 5.712 1.00 96.88 320 ALA A CA 1
ATOM 2730 C C . ALA A 1 320 ? -9.161 9.063 5.560 1.00 96.88 320 ALA A C 1
ATOM 2732 O O . ALA A 1 320 ? -9.128 9.852 6.501 1.00 96.88 320 ALA A O 1
ATOM 2733 N N . PHE A 1 321 ? -9.516 9.460 4.335 1.00 94.38 321 PHE A N 1
ATOM 2734 C CA . PHE A 1 321 ? -9.699 10.866 3.943 1.00 94.38 321 PHE A CA 1
ATOM 2735 C C . PHE A 1 321 ? -10.804 11.634 4.686 1.00 94.38 321 PHE A C 1
ATOM 2737 O O . PHE A 1 321 ? -10.854 12.859 4.577 1.00 94.38 321 PHE A O 1
ATOM 2744 N N . TYR A 1 322 ? -11.712 10.924 5.357 1.00 95.44 322 TYR A N 1
ATOM 2745 C CA . TYR A 1 322 ? -12.908 11.474 6.001 1.00 95.44 322 TYR A CA 1
ATOM 2746 C C . TYR A 1 322 ? -12.992 11.139 7.498 1.00 95.44 322 TYR A C 1
ATOM 2748 O O . TYR A 1 322 ? -14.049 11.314 8.108 1.00 95.44 322 TYR A O 1
ATOM 2756 N N . SER A 1 323 ? -11.908 10.642 8.094 1.00 97.00 323 SER A N 1
ATOM 2757 C CA . SER A 1 323 ? -11.835 10.439 9.541 1.00 97.00 323 SER A CA 1
ATOM 2758 C C . SER A 1 323 ? -11.571 11.765 10.255 1.00 97.00 323 SER A C 1
ATOM 2760 O O . SER A 1 323 ? -10.800 12.591 9.773 1.00 97.00 323 SER A O 1
ATOM 2762 N N . ASP A 1 324 ? -12.191 11.956 11.419 1.00 95.88 324 ASP A N 1
ATOM 2763 C CA . ASP A 1 324 ? -11.944 13.111 12.290 1.00 95.88 324 ASP A CA 1
ATOM 2764 C C . ASP A 1 324 ? -10.620 12.980 13.027 1.00 95.88 324 ASP A C 1
ATOM 2766 O O . ASP A 1 324 ? -9.861 13.941 13.143 1.00 95.88 324 ASP A O 1
ATOM 2770 N N . LYS A 1 325 ? -10.370 11.789 13.578 1.00 97.12 325 LYS A N 1
ATOM 2771 C CA . LYS A 1 325 ? -9.193 11.528 14.399 1.00 97.12 325 LYS A CA 1
ATOM 2772 C C . LYS A 1 325 ? -8.556 10.210 14.015 1.00 97.12 325 LYS A C 1
ATOM 2774 O O . LYS A 1 325 ? -9.201 9.162 13.987 1.00 97.12 325 LYS A O 1
ATOM 2779 N N . ILE A 1 326 ? -7.256 10.284 13.766 1.00 98.38 326 ILE A N 1
ATOM 2780 C CA . ILE A 1 326 ? -6.397 9.134 13.516 1.00 98.38 326 ILE A CA 1
ATOM 2781 C C . ILE A 1 326 ? -5.347 9.135 14.617 1.00 98.38 326 ILE A C 1
ATOM 2783 O O . ILE A 1 326 ? -4.539 10.058 14.714 1.00 98.38 326 ILE A O 1
ATOM 2787 N N . TYR A 1 327 ? -5.385 8.119 15.467 1.00 98.06 327 TYR A N 1
ATOM 2788 C CA . TYR A 1 327 ? -4.480 7.953 16.592 1.00 98.06 327 TYR A CA 1
ATOM 2789 C C . TYR A 1 327 ? -3.366 6.977 16.234 1.00 98.06 327 TYR A C 1
ATOM 2791 O O . TYR A 1 327 ? -3.611 5.964 15.579 1.00 98.06 327 TYR A O 1
ATOM 2799 N N . TYR A 1 328 ? -2.152 7.239 16.714 1.00 95.56 328 TYR A N 1
ATOM 2800 C CA . TYR A 1 328 ? -1.013 6.337 16.537 1.00 95.56 328 TYR A CA 1
ATOM 2801 C C . TYR A 1 328 ? -0.125 6.301 17.791 1.00 95.56 328 TYR A C 1
ATOM 2803 O O . TYR A 1 328 ? -0.114 7.265 18.566 1.00 95.56 328 TYR A O 1
ATOM 2811 N N . PRO A 1 329 ? 0.619 5.206 18.028 1.00 91.50 329 PRO A N 1
ATOM 2812 C CA . PRO A 1 329 ? 1.536 5.115 19.151 1.00 91.50 329 PRO A CA 1
ATOM 2813 C C . PRO A 1 329 ? 2.782 5.958 18.871 1.00 91.50 329 PRO A C 1
ATOM 2815 O O . PRO A 1 329 ? 3.522 5.708 17.917 1.00 91.50 329 PRO A O 1
ATOM 2818 N N . GLN A 1 330 ? 3.049 6.948 19.721 1.00 88.25 330 GLN A N 1
ATOM 2819 C CA . GLN A 1 330 ? 4.232 7.798 19.621 1.00 88.25 330 GLN A CA 1
ATOM 2820 C C . GLN A 1 330 ? 5.457 7.065 20.194 1.00 88.25 330 GLN A C 1
ATOM 2822 O O . GLN A 1 330 ? 5.902 7.334 21.308 1.00 88.25 330 GLN A O 1
ATOM 2827 N N . LYS A 1 331 ? 5.998 6.115 19.424 1.00 80.12 331 LYS A N 1
ATOM 2828 C CA . LYS A 1 331 ? 7.173 5.298 19.767 1.00 80.12 331 LYS A CA 1
ATOM 2829 C C . LYS A 1 331 ? 8.143 5.251 18.584 1.00 80.12 331 LYS A C 1
ATOM 2831 O O . LYS A 1 331 ? 7.716 5.123 17.439 1.00 80.12 331 LYS A O 1
ATOM 2836 N N . LYS A 1 332 ? 9.453 5.295 18.861 1.00 71.38 332 LYS A N 1
ATOM 2837 C CA . LYS A 1 332 ? 10.480 4.986 17.852 1.00 71.38 332 LYS A CA 1
ATOM 2838 C C . LYS A 1 332 ? 10.434 3.497 17.516 1.00 71.38 332 LYS A C 1
ATOM 2840 O O . LYS A 1 332 ? 10.516 2.656 18.410 1.00 71.38 332 LYS A O 1
ATOM 2845 N N . SER A 1 333 ? 10.311 3.180 16.235 1.00 71.81 333 SER A N 1
ATOM 2846 C CA . SER A 1 333 ? 10.281 1.810 15.729 1.00 71.81 333 SER A CA 1
ATOM 2847 C C . SER A 1 333 ? 11.574 1.500 14.987 1.00 71.81 333 SER A C 1
ATOM 2849 O O . SER A 1 333 ? 12.133 2.368 14.330 1.00 71.81 333 SER A O 1
ATOM 2851 N N . ARG A 1 334 ? 12.039 0.250 15.062 1.00 70.44 334 ARG A N 1
ATOM 2852 C CA . ARG A 1 334 ? 13.119 -0.244 14.189 1.00 70.44 334 ARG A CA 1
ATOM 2853 C C . ARG A 1 334 ? 12.632 -0.606 12.783 1.00 70.44 334 ARG A C 1
ATOM 2855 O O . ARG A 1 334 ? 13.438 -0.836 11.895 1.00 70.44 334 ARG A O 1
ATOM 2862 N N . TRP A 1 335 ? 11.316 -0.734 12.610 1.00 66.19 335 TRP A N 1
ATOM 2863 C CA . TRP A 1 335 ? 10.687 -1.290 11.407 1.00 66.19 335 TRP A CA 1
ATOM 2864 C C . TRP A 1 335 ? 10.286 -0.245 10.372 1.00 66.19 335 TRP A C 1
ATOM 2866 O O . TRP A 1 335 ? 9.899 -0.610 9.265 1.00 66.19 335 TRP A O 1
ATOM 2876 N N . TYR A 1 336 ? 10.290 1.020 10.769 1.00 71.44 336 TYR A N 1
ATOM 2877 C CA . TYR A 1 336 ? 9.959 2.168 9.944 1.00 71.44 336 TYR A CA 1
ATOM 2878 C C . TYR A 1 336 ? 10.600 3.401 10.584 1.00 71.44 336 TYR A C 1
ATOM 2880 O O . TYR A 1 336 ? 10.709 3.460 11.812 1.00 71.44 336 TYR A O 1
ATOM 2888 N N . ASP A 1 337 ? 11.029 4.354 9.761 1.00 72.94 337 ASP A N 1
ATOM 2889 C CA . ASP A 1 337 ? 11.576 5.634 10.225 1.00 72.94 337 ASP A CA 1
ATOM 2890 C C . ASP A 1 337 ? 10.434 6.581 10.663 1.00 72.94 337 ASP A C 1
ATOM 2892 O O . ASP A 1 337 ? 9.345 6.139 11.026 1.00 72.94 337 ASP A O 1
ATOM 2896 N N . ASP A 1 338 ? 10.616 7.895 10.646 1.00 81.75 338 ASP A N 1
ATOM 2897 C CA . ASP A 1 338 ? 9.543 8.851 10.932 1.00 81.75 338 ASP A CA 1
ATOM 2898 C C . ASP A 1 338 ? 8.514 8.918 9.779 1.00 81.75 338 ASP A C 1
ATOM 2900 O O . ASP A 1 338 ? 8.570 9.802 8.929 1.00 81.75 338 ASP A O 1
ATOM 2904 N N . ILE A 1 339 ? 7.577 7.959 9.717 1.00 92.38 339 ILE A N 1
ATOM 2905 C CA . ILE A 1 339 ? 6.465 7.962 8.738 1.00 92.38 339 ILE A CA 1
ATOM 2906 C C . ILE A 1 339 ? 5.179 8.592 9.293 1.00 92.38 339 ILE A C 1
ATOM 2908 O O . ILE A 1 339 ? 4.357 9.108 8.538 1.00 92.38 339 ILE A O 1
ATOM 2912 N N . PHE A 1 340 ? 4.980 8.588 10.614 1.00 93.44 340 PHE A N 1
ATOM 2913 C CA . PHE A 1 340 ? 3.798 9.165 11.271 1.00 93.44 340 PHE A CA 1
ATOM 2914 C C . PHE A 1 340 ? 3.980 10.678 11.484 1.00 93.44 340 PHE A C 1
ATOM 2916 O O . PHE A 1 340 ? 4.066 11.161 12.611 1.00 93.44 340 PHE A O 1
ATOM 2923 N N . VAL A 1 341 ? 4.062 11.413 10.373 1.00 93.50 341 VAL A N 1
ATOM 2924 C CA . VAL A 1 341 ? 4.544 12.810 10.319 1.00 93.50 341 VAL A CA 1
ATOM 2925 C C . VAL A 1 341 ? 3.444 13.850 10.139 1.00 93.50 341 VAL A C 1
ATOM 2927 O O . VAL A 1 341 ? 3.712 15.044 10.021 1.00 93.50 341 VAL A O 1
ATOM 2930 N N . PHE A 1 342 ? 2.198 13.408 10.057 1.00 94.50 342 PHE A N 1
ATOM 2931 C CA . PHE A 1 342 ? 1.063 14.260 9.747 1.00 94.50 342 PHE A CA 1
ATOM 2932 C C . PHE A 1 342 ? 0.537 14.928 11.016 1.00 94.50 342 PHE A C 1
ATOM 2934 O O . PHE A 1 342 ? 0.074 14.251 11.927 1.00 94.50 342 PHE A O 1
ATOM 2941 N N . ASN A 1 343 ? 0.615 16.260 11.072 1.00 92.69 343 ASN A N 1
ATOM 2942 C CA . ASN A 1 343 ? 0.259 17.043 12.261 1.00 92.69 343 ASN A CA 1
ATOM 2943 C C . ASN A 1 343 ? -1.207 16.883 12.686 1.00 92.69 343 ASN A C 1
ATOM 2945 O O . ASN A 1 343 ? -1.534 17.126 13.843 1.00 92.69 343 ASN A O 1
ATOM 2949 N N . GLU A 1 344 ? -2.093 16.516 11.760 1.00 94.56 344 GLU A N 1
ATOM 2950 C CA . GLU A 1 344 ? -3.492 16.232 12.071 1.00 94.56 344 GLU A CA 1
ATOM 2951 C C . GLU A 1 344 ? -3.702 14.870 12.760 1.00 94.56 344 GLU A C 1
ATOM 2953 O O . GLU A 1 344 ? -4.776 14.616 13.303 1.00 94.56 344 GLU A O 1
ATOM 2958 N N . TRP A 1 345 ? -2.701 13.982 12.746 1.00 96.50 345 TRP A N 1
ATOM 2959 C CA . TRP A 1 345 ? -2.762 12.709 13.457 1.00 96.50 345 TRP A CA 1
ATOM 2960 C C . TRP A 1 345 ? -2.362 12.891 14.919 1.00 96.50 345 TRP A C 1
ATOM 2962 O O . TRP A 1 345 ? -1.450 13.640 15.266 1.00 96.50 345 TRP A O 1
ATOM 2972 N N . VAL A 1 346 ? -3.037 12.158 15.797 1.00 96.88 346 VAL A N 1
ATOM 2973 C CA . VAL A 1 346 ? -2.887 12.280 17.244 1.00 96.88 346 VAL A CA 1
ATOM 2974 C C . VAL A 1 346 ? -1.914 11.219 17.748 1.00 96.88 346 VAL A C 1
ATOM 2976 O O . VAL A 1 346 ? -2.269 10.055 17.945 1.00 96.88 346 VAL A O 1
ATOM 2979 N N . GLY A 1 347 ? -0.670 11.633 17.980 1.00 94.50 347 GLY A N 1
ATOM 2980 C CA . GLY A 1 347 ? 0.334 10.794 18.627 1.00 94.50 347 GLY A CA 1
ATOM 2981 C C . GLY A 1 347 ? 0.019 10.610 20.110 1.00 94.50 347 GLY A C 1
ATOM 2982 O O . GLY A 1 347 ? -0.102 11.585 20.852 1.00 94.50 347 GLY A O 1
ATOM 2983 N N . VAL A 1 348 ? -0.091 9.362 20.565 1.00 93.69 348 VAL A N 1
ATOM 2984 C CA . VAL A 1 348 ? -0.305 9.040 21.982 1.00 93.69 348 VAL A CA 1
ATOM 2985 C C . VAL A 1 348 ? 0.934 8.346 22.520 1.00 93.69 348 VAL A C 1
ATOM 2987 O O . VAL A 1 348 ? 1.373 7.333 21.978 1.00 93.69 348 VAL A O 1
ATOM 2990 N N . LYS A 1 349 ? 1.508 8.902 23.588 1.00 86.62 349 LYS A N 1
ATOM 2991 C CA . LYS A 1 349 ? 2.642 8.293 24.291 1.00 86.62 349 LYS A CA 1
ATOM 2992 C C . LYS A 1 349 ? 2.222 6.941 24.869 1.00 86.62 349 LYS A C 1
ATOM 2994 O O . LYS A 1 349 ? 1.182 6.872 25.531 1.00 86.62 349 LYS A O 1
ATOM 2999 N N . VAL A 1 350 ? 3.033 5.924 24.582 1.00 76.56 350 VAL A N 1
ATOM 3000 C CA . VAL A 1 350 ? 2.868 4.524 25.001 1.00 76.56 350 VAL A CA 1
ATOM 3001 C C . VAL A 1 350 ? 3.915 4.171 26.033 1.00 76.56 350 VAL A C 1
ATOM 3003 O O . VAL A 1 350 ? 5.065 4.634 25.849 1.00 76.56 350 VAL A O 1
#

Foldseek 3Di:
DVVVVVVVLVQLLVFFPLVLQCLQDVVNVVVPQDDSVSSSCCCVPPVVVVVHDGFGHPDLDDDDLVNQPLCLQCVLVVVCVPDDSVRSVVCCVPPVSVLVRDSHQWQEPSSAPDDDLLLVLVLVLSLLLCVLQLAAHHGDPQVLCVLLQHHGGGGDDAAPAADEDALVRSVVSSPDNDRPRHIYGYDSVGHRNFDPVVLVVCLVVCVSRGLVSNLVSQPCNVLAVVFQEEEEEDECPPCVVVDDLVVSLVQVVVDLVVGDGDAAEYEYPCCVDPSNVVCCVVNVYHYDDDPLSNSLSVLLSHQHYEAEDDSSSLSSVSSNPRHQEYEYEPDQDPHHHPNVNDPSYHHDHD

Sequence (350 aa):
MKQNNNLILEDEYENFDWNYYINYYNDLSKKDICDKYTAWQHWNKIGKKEGRYLFKLPTREKYTFEKFDWISYITINDDLINMTRNEAWDHWRKHGISENRPLSRINNTCIHRARFGNLFFINMAYHFIALKNNAKISYKYYKKFKELGICFFIGEKTYDKEIYLSDNAFYPLIQSGEILEKNIVIDINNFFCQTKEFCFFIREQFNKVFKESIIKKNIFKDRYNNNRDIFLHIRLGDVKNENDKQNTFLYYDKILSSTDFEIGYISSDSIYDDICKSLIDKYNLQIIDFCEVSTIMFASTCRNIILSGGTFSWLIGFLAFYSDKIYYPQKKSRWYDDIFVFNEWVGVKV

Radius of gyration: 22.2 Å; chains: 1; bounding box: 44×46×72 Å

Organism: NCBI:txid1070528

pLDDT: mean 88.51, std 11.01, range [36.31, 98.81]

Secondary structure (DSSP, 8-state):
-HHHHHHHHHHHHHTB-HHHHHHH-TTTGGGT--SHHHHHHHIIIIITTTTPPPPB--------TTT--HHHHHHHSGGGTT--HHHHHHHIIIIIHHHT--S-STTBGGG----HHHHHHHHHHHHHHHHHHTB--B-TTHHHHHHTT------SB--SSEEEE-TTTHHHHHHSS-----EEEE-TTT-----HHHHHHHHHHHHHHTHHHHHHH-TTGGGTTS---EEEEE--GGGTTTS-HHHHHHHHHHHHHT---S-EEEEETTTTSHHHHHHHHHHTPEE----HHHHHHHHTTSSEEEPPSSHHHHHHHHT-TT-SEEEEE----SSSSS----TTSEEE--